Protein AF-A2FF49-F1 (afdb_monomer_lite)

Foldseek 3Di:
DPPPPVVVVVVDDPFPAADEFDDDPADDADPVFKDWDAAQDWDFLVRVCVVLLHDSVQQCRQRPPDDRIHDHRYTGTHHADPDPPLPLVLQLDDVQADAQLSNPCVQVLVQLLVLAPQSVVHSVSSVVLLDDPQCAHNSSDRNDPVSSCVSSQKDWDDDDPAADQFKKKWFWAAHPNDIGIWIDHNVGTGGSSVPSDDPPDDGSDITMIGHNDPPVVVVPPPPDD

Organism: Trichomonas vaginalis (strain ATCC PRA-98 / G3) (NCBI:txid412133)

Radius of gyration: 23.72 Å; chains: 1; bounding box: 51×51×83 Å

Secondary structure (DSSP, 8-state):
--SSHHHHHGGGPPPPPPEEPPP-S-----TTTPEEEE--S-EEHHHHHHHHT--HHHHHHHSTT--SEE-TTEEEEE---------TT-S---TT---TTHHHHHHHHHHHHHH-HHHHT-HHHHHHHTSTTSSB-TT--BS-HHHHHHHTTEEEE---SS--TTEEEEEEEEETTEEEEEEE-SS-EE-TTSSSS-TTSPPSEEEEEEE---GGGGGGSS---

Structure (mmCIF, N/CA/C/O backbone):
data_AF-A2FF49-F1
#
_entry.id   AF-A2FF49-F1
#
loop_
_atom_site.group_PDB
_atom_site.id
_atom_site.type_symbol
_atom_site.label_atom_id
_atom_site.label_alt_id
_atom_site.label_comp_id
_atom_site.label_asym_id
_atom_site.label_entity_id
_atom_site.label_seq_id
_atom_site.pdbx_PDB_ins_code
_atom_site.Cartn_x
_atom_site.Cartn_y
_atom_site.Cartn_z
_atom_site.occupancy
_atom_site.B_iso_or_equiv
_atom_site.auth_seq_id
_atom_site.auth_comp_id
_atom_site.auth_asym_id
_atom_site.auth_atom_id
_atom_site.pdbx_PDB_model_num
ATOM 1 N N . MET A 1 1 ? -13.179 -34.595 50.355 1.00 42.22 1 MET A N 1
ATOM 2 C CA . MET A 1 1 ? -14.060 -34.219 49.224 1.00 42.22 1 MET A CA 1
ATOM 3 C C . MET A 1 1 ? -14.684 -32.847 49.481 1.00 42.22 1 MET A C 1
ATOM 5 O O . MET A 1 1 ? -15.836 -32.771 49.873 1.00 42.22 1 MET A O 1
ATOM 9 N N . LEU A 1 2 ? -13.927 -31.756 49.325 1.00 38.59 2 LEU A N 1
ATOM 10 C CA . LEU A 1 2 ? -14.448 -30.403 49.595 1.00 38.59 2 LEU A CA 1
ATOM 11 C C . LEU A 1 2 ? -13.798 -29.329 48.703 1.00 38.59 2 LEU A C 1
ATOM 13 O O . LEU A 1 2 ? -13.563 -28.218 49.145 1.00 38.59 2 LEU A O 1
ATOM 17 N N . ASN A 1 3 ? -13.499 -29.665 47.440 1.00 41.41 3 ASN A N 1
ATOM 18 C CA . ASN A 1 3 ? -12.827 -28.747 46.502 1.00 41.41 3 ASN A CA 1
ATOM 19 C C . ASN A 1 3 ? -13.527 -28.558 45.142 1.00 41.41 3 ASN A C 1
ATOM 21 O O . ASN A 1 3 ? -12.950 -27.968 44.240 1.00 41.41 3 ASN A O 1
ATOM 25 N N . TRP A 1 4 ? -14.777 -29.009 44.974 1.00 34.31 4 TRP A N 1
ATOM 26 C CA . TRP A 1 4 ? -15.521 -28.824 43.709 1.00 34.31 4 TRP A CA 1
ATOM 27 C C . TRP A 1 4 ? -16.706 -27.850 43.802 1.00 34.31 4 TRP A C 1
ATOM 29 O O . TRP A 1 4 ? -17.177 -27.351 42.783 1.00 34.31 4 TRP A O 1
ATOM 39 N N . ILE A 1 5 ? -17.158 -27.501 45.012 1.00 42.94 5 ILE A N 1
ATOM 40 C CA . ILE A 1 5 ? -18.345 -26.647 45.204 1.00 42.94 5 ILE A CA 1
ATOM 41 C C . ILE A 1 5 ? -18.025 -25.154 44.997 1.00 42.94 5 ILE A C 1
ATOM 43 O O . ILE A 1 5 ? -18.901 -24.383 44.608 1.00 42.94 5 ILE A O 1
ATOM 47 N N . ILE A 1 6 ? -16.767 -24.737 45.169 1.00 45.62 6 ILE A N 1
ATOM 48 C CA . ILE A 1 6 ? -16.374 -23.329 44.997 1.00 45.62 6 ILE A CA 1
ATOM 49 C C . ILE A 1 6 ? -16.183 -22.986 43.508 1.00 45.62 6 ILE A C 1
ATOM 51 O O . ILE A 1 6 ? -16.659 -21.948 43.058 1.00 45.62 6 ILE A O 1
ATOM 55 N N . ALA A 1 7 ? -15.609 -23.882 42.697 1.00 44.09 7 ALA A N 1
ATOM 56 C CA . ALA A 1 7 ? -15.340 -23.614 41.278 1.00 44.09 7 ALA A CA 1
ATOM 57 C C . ALA A 1 7 ? -16.611 -23.516 40.403 1.00 44.09 7 ALA A C 1
ATOM 59 O O . ALA A 1 7 ? -16.633 -22.774 39.421 1.00 44.09 7 ALA A O 1
ATOM 60 N N . ALA A 1 8 ? -17.697 -24.210 40.763 1.00 41.09 8 ALA A N 1
ATOM 61 C CA . ALA A 1 8 ? -18.953 -24.162 40.007 1.00 41.09 8 ALA A CA 1
ATOM 62 C C . ALA A 1 8 ? -19.748 -22.854 40.213 1.00 41.09 8 ALA A C 1
ATOM 64 O O . ALA A 1 8 ? -20.503 -22.454 39.325 1.00 41.09 8 ALA A O 1
ATOM 65 N N . LYS A 1 9 ? -19.563 -22.155 41.345 1.00 41.59 9 LYS A N 1
ATOM 66 C CA . LYS A 1 9 ? -20.270 -20.894 41.642 1.00 41.59 9 LYS A CA 1
ATOM 67 C C . LYS A 1 9 ? -19.690 -19.670 40.923 1.00 41.59 9 LYS A C 1
ATOM 69 O O . LYS A 1 9 ? -20.434 -18.727 40.676 1.00 41.59 9 LYS A O 1
ATOM 74 N N . PHE A 1 10 ? -18.421 -19.694 40.511 1.00 48.16 10 PHE A N 1
ATOM 75 C CA . PHE A 1 10 ? -17.802 -18.568 39.795 1.00 48.16 10 PHE A CA 1
ATOM 76 C C . PHE A 1 10 ? -18.131 -18.509 38.294 1.00 48.16 10 PHE A C 1
ATOM 78 O O . PHE A 1 10 ? -17.917 -17.477 37.669 1.00 48.16 10 PHE A O 1
ATOM 85 N N . LYS A 1 11 ? -18.735 -19.554 37.705 1.00 47.12 11 LYS A N 1
ATOM 86 C CA . LYS A 1 11 ? -19.190 -19.528 36.298 1.00 47.12 11 LYS A CA 1
ATOM 87 C C . LYS A 1 11 ? -20.449 -18.679 36.048 1.00 47.12 11 LYS A C 1
ATOM 89 O O . LYS A 1 11 ? -20.880 -18.574 34.904 1.00 47.12 11 LYS A O 1
ATOM 94 N N . LYS A 1 12 ? -21.061 -18.105 37.091 1.00 48.00 12 LYS A N 1
ATOM 95 C CA . LYS A 1 12 ? -22.322 -17.342 37.009 1.00 48.00 12 LYS A CA 1
ATOM 96 C C . LYS A 1 12 ? -22.264 -15.984 37.713 1.00 48.00 12 LYS A C 1
ATOM 98 O O . LYS A 1 12 ? -23.297 -15.498 38.168 1.00 48.00 12 LYS A O 1
ATOM 103 N N . LEU A 1 13 ? -21.090 -15.360 37.828 1.00 49.97 13 LEU A N 1
ATOM 104 C CA . LEU A 1 13 ? -21.102 -13.935 38.153 1.00 49.97 13 LEU A CA 1
ATOM 105 C C . LEU A 1 13 ? -21.751 -13.191 36.971 1.00 49.97 13 LEU A C 1
ATOM 107 O O . LEU A 1 13 ? -21.374 -13.457 35.824 1.00 49.97 13 LEU A O 1
ATOM 111 N N . PRO A 1 14 ? -22.762 -12.334 37.212 1.00 56.22 14 PRO A N 1
ATOM 112 C CA . PRO A 1 14 ? -23.291 -11.476 36.163 1.00 56.22 14 PRO A CA 1
ATOM 113 C C . PRO A 1 14 ? -22.126 -10.668 35.596 1.00 56.22 14 PRO A C 1
ATOM 115 O O . PRO A 1 14 ? -21.272 -10.197 36.352 1.00 56.22 14 PRO A O 1
ATOM 118 N N . ARG A 1 15 ? -22.058 -10.563 34.264 1.00 52.84 15 ARG A N 1
ATOM 119 C CA . ARG A 1 15 ? -21.052 -9.710 33.627 1.00 52.84 15 ARG A CA 1
ATOM 120 C C . ARG A 1 15 ? -21.165 -8.309 34.242 1.00 52.84 15 ARG A C 1
ATOM 122 O O . ARG A 1 15 ? -22.297 -7.884 34.498 1.00 52.84 15 ARG A O 1
ATOM 129 N N . PRO A 1 16 ? -20.039 -7.621 34.501 1.00 56.84 16 PRO A N 1
ATOM 130 C CA . PRO A 1 16 ? -20.081 -6.236 34.939 1.00 56.84 16 PRO A CA 1
ATOM 131 C C . PRO A 1 16 ? -21.014 -5.433 34.023 1.00 56.84 16 PRO A C 1
ATOM 133 O O . PRO A 1 16 ? -21.053 -5.719 32.820 1.00 56.84 16 PRO A O 1
ATOM 136 N N . PRO A 1 17 ? -21.788 -4.479 34.565 1.00 57.94 17 PRO A N 1
ATOM 137 C CA . PRO A 1 17 ? -22.605 -3.603 33.739 1.00 57.94 17 PRO A CA 1
ATOM 138 C C . PRO A 1 17 ? -21.735 -2.962 32.653 1.00 57.94 17 PRO A C 1
ATOM 140 O O . PRO A 1 17 ? -20.614 -2.529 32.920 1.00 57.94 17 PRO A O 1
ATOM 143 N N . HIS A 1 18 ? -22.243 -2.971 31.422 1.00 61.59 18 HIS A N 1
ATOM 144 C CA . HIS A 1 18 ? -21.558 -2.365 30.291 1.00 61.59 18 HIS A CA 1
ATOM 145 C C . HIS A 1 18 ? -21.723 -0.849 30.349 1.00 61.59 18 HIS A C 1
ATOM 147 O O . HIS A 1 18 ? -22.838 -0.359 30.533 1.00 61.59 18 HIS A O 1
ATOM 153 N N . PHE A 1 19 ? -20.618 -0.127 30.182 1.00 68.12 19 PHE A N 1
ATOM 154 C CA . PHE A 1 19 ? -20.617 1.329 30.093 1.00 68.12 19 PHE A CA 1
ATOM 155 C C . PHE A 1 19 ? -20.095 1.742 28.723 1.00 68.12 19 PHE A C 1
ATOM 157 O O . PHE A 1 19 ? -19.030 1.290 28.297 1.00 68.12 19 PHE A O 1
ATOM 164 N N . ASP A 1 20 ? -20.845 2.596 28.036 1.00 69.94 20 ASP A N 1
ATOM 165 C CA . ASP A 1 20 ? -20.367 3.219 26.808 1.00 69.94 20 ASP A CA 1
ATOM 166 C C . ASP A 1 20 ? -19.275 4.246 27.131 1.00 69.94 20 ASP A C 1
ATOM 168 O O . ASP A 1 20 ? -19.290 4.891 28.187 1.00 69.94 20 ASP A O 1
ATOM 172 N N . ALA A 1 21 ? -18.309 4.392 26.223 1.00 63.53 21 ALA A N 1
ATOM 173 C CA . ALA A 1 21 ? -17.324 5.460 26.318 1.00 63.53 21 ALA A CA 1
ATOM 174 C C . ALA A 1 21 ? -18.012 6.845 26.255 1.00 63.53 21 ALA A C 1
ATOM 176 O O . ALA A 1 21 ? -19.018 6.989 25.551 1.00 63.53 21 ALA A O 1
ATOM 177 N N . PRO A 1 22 ? -17.487 7.868 26.959 1.00 62.50 22 PRO A N 1
ATOM 178 C CA . PRO A 1 22 ? -18.071 9.206 26.957 1.00 62.50 22 PRO A CA 1
ATOM 179 C C . PRO A 1 22 ? -18.180 9.777 25.538 1.00 62.50 22 PRO A C 1
ATOM 181 O O . PRO A 1 22 ? -17.215 9.766 24.776 1.00 62.50 22 PRO A O 1
ATOM 184 N N . GLU A 1 23 ? -19.344 10.322 25.185 1.00 51.41 23 GLU A N 1
ATOM 185 C CA . GLU A 1 23 ? -19.525 11.039 23.922 1.00 51.41 23 GLU A CA 1
ATOM 186 C C . GLU A 1 23 ? -19.174 12.520 24.104 1.00 51.41 23 GLU A C 1
ATOM 188 O O . GLU A 1 23 ? -19.820 13.233 24.871 1.00 51.41 23 GLU A O 1
ATOM 193 N N . GLN A 1 24 ? -18.155 13.007 23.393 1.00 48.94 24 GLN A N 1
ATOM 194 C CA . GLN A 1 24 ? -17.875 14.440 23.249 1.00 48.94 24 GLN A CA 1
ATOM 195 C C . GLN A 1 24 ? -17.398 14.736 21.825 1.00 48.94 24 GLN A C 1
ATOM 197 O O . GLN A 1 24 ? -16.429 14.125 21.396 1.00 48.94 24 GLN A O 1
ATOM 202 N N . ASN A 1 25 ? -18.071 15.648 21.109 1.00 45.62 25 ASN A N 1
ATOM 203 C CA . ASN A 1 25 ? -17.653 16.312 19.854 1.00 45.62 25 ASN A CA 1
ATOM 204 C C . ASN A 1 25 ? -16.606 15.570 18.994 1.00 45.62 25 ASN A C 1
ATOM 206 O O . ASN A 1 25 ? -15.573 16.135 18.636 1.00 45.62 25 ASN A O 1
ATOM 210 N N . SER A 1 26 ? -16.858 14.301 18.687 1.00 49.19 26 SER A N 1
ATOM 211 C CA . SER A 1 26 ? -15.932 13.418 17.976 1.00 49.19 26 SER A CA 1
ATOM 212 C C . SER A 1 26 ? -16.411 13.199 16.551 1.00 49.19 26 SER A C 1
ATOM 214 O O . SER A 1 26 ? -17.584 13.401 16.229 1.00 49.19 26 SER A O 1
ATOM 216 N N . ILE A 1 27 ? -15.469 12.813 15.693 1.00 51.88 27 ILE A N 1
ATOM 217 C CA . ILE A 1 27 ? -15.706 12.426 14.300 1.00 51.88 27 ILE A CA 1
ATOM 218 C C . ILE A 1 27 ? -16.899 11.450 14.260 1.00 51.88 27 ILE A C 1
ATOM 220 O O . ILE A 1 27 ? -16.929 10.528 15.081 1.00 51.88 27 ILE A O 1
ATOM 224 N N . PRO A 1 28 ? -17.887 11.633 13.358 1.00 55.16 28 PRO A N 1
ATOM 225 C CA . PRO A 1 28 ? -19.060 10.772 13.316 1.00 55.16 28 PRO A CA 1
ATOM 226 C C . PRO A 1 28 ? -18.644 9.302 13.187 1.00 55.16 28 PRO A C 1
ATOM 228 O O . PRO A 1 28 ? -18.016 8.902 12.208 1.00 55.16 28 PRO A O 1
ATOM 231 N N . PHE A 1 29 ? -18.980 8.505 14.200 1.00 57.91 29 PHE A N 1
ATOM 232 C CA . PHE A 1 29 ? -18.802 7.059 14.176 1.00 57.91 29 PHE A CA 1
ATOM 233 C C . PHE A 1 29 ? -19.862 6.463 13.251 1.00 57.91 29 PHE A C 1
ATOM 235 O O . PHE A 1 29 ? -21.052 6.507 13.564 1.00 57.91 29 PHE A O 1
ATOM 242 N N . ASP A 1 30 ? -19.440 5.921 12.112 1.00 65.38 30 ASP A N 1
ATOM 243 C CA . ASP A 1 30 ? -20.358 5.244 11.201 1.00 65.38 30 ASP A CA 1
ATOM 244 C C . ASP A 1 30 ? -20.685 3.848 11.746 1.00 65.38 30 ASP A C 1
ATOM 246 O O . ASP A 1 30 ? -19.848 2.945 11.730 1.00 65.38 30 ASP A O 1
ATOM 250 N N . GLU A 1 31 ? -21.911 3.661 12.238 1.00 65.31 31 GLU A N 1
ATOM 251 C CA . GLU A 1 31 ? -22.364 2.381 12.792 1.00 65.31 31 GLU A CA 1
ATOM 252 C C . GLU A 1 31 ? -22.408 1.240 11.760 1.00 65.31 31 GLU A C 1
ATOM 254 O O . GLU A 1 31 ? -22.506 0.079 12.159 1.00 65.31 31 GLU A O 1
ATOM 259 N N . LYS A 1 32 ? -22.320 1.521 10.450 1.00 62.62 32 LYS A N 1
ATOM 260 C CA . LYS A 1 32 ? -22.300 0.472 9.416 1.00 62.62 32 LYS A CA 1
ATOM 261 C C . LYS A 1 32 ? -20.991 -0.315 9.377 1.00 62.62 32 LYS A C 1
ATOM 263 O O . LYS A 1 32 ? -21.016 -1.497 9.046 1.00 62.62 32 LYS A O 1
ATOM 268 N N . CYS A 1 33 ? -19.863 0.319 9.685 1.00 61.84 33 CYS A N 1
ATOM 269 C CA . CYS A 1 33 ? -18.529 -0.300 9.634 1.00 61.84 33 CYS A CA 1
ATOM 270 C C . CYS A 1 33 ? -17.774 -0.191 10.957 1.00 61.84 33 CYS A C 1
ATOM 272 O O . CYS A 1 33 ? -16.904 -1.009 11.246 1.00 61.84 33 CYS A O 1
ATOM 274 N N . GLY A 1 34 ? -18.097 0.797 11.785 1.00 65.75 34 GLY A N 1
ATOM 275 C CA . GLY A 1 34 ? -17.545 0.927 13.116 1.00 65.75 34 GLY A CA 1
ATOM 276 C C . GLY A 1 34 ? -17.968 -0.251 13.989 1.00 65.75 34 GLY A C 1
ATOM 277 O O . GLY A 1 34 ? -19.138 -0.632 14.046 1.00 65.75 34 GLY A O 1
ATOM 278 N N . LYS A 1 35 ? -17.014 -0.829 14.719 1.00 75.12 35 LYS A N 1
ATOM 279 C CA . LYS A 1 35 ? -17.286 -1.963 15.607 1.00 75.12 35 LYS A CA 1
ATOM 280 C C . LYS A 1 35 ? -17.329 -1.501 17.056 1.00 75.12 35 LYS A C 1
ATOM 282 O O . LYS A 1 35 ? -16.379 -0.894 17.540 1.00 75.12 35 LYS A O 1
ATOM 287 N N . LYS A 1 36 ? -18.402 -1.837 17.771 1.00 81.00 36 LYS A N 1
ATOM 288 C CA . LYS A 1 36 ? -18.468 -1.701 19.232 1.00 81.00 36 LYS A CA 1
ATOM 289 C C . LYS A 1 36 ? -17.915 -2.974 19.866 1.00 81.00 36 LYS A C 1
ATOM 291 O O . LYS A 1 36 ? -18.430 -4.062 19.605 1.00 81.00 36 LYS A O 1
ATOM 296 N N . ILE A 1 37 ? -16.847 -2.859 20.651 1.00 79.62 37 ILE A N 1
ATOM 297 C CA . ILE A 1 37 ? -16.194 -4.015 21.276 1.00 79.62 37 ILE A CA 1
ATOM 298 C C . ILE A 1 37 ? -16.316 -3.933 22.800 1.00 79.62 37 ILE A C 1
ATOM 300 O O . ILE A 1 37 ? -15.904 -2.933 23.387 1.00 79.62 37 ILE A O 1
ATOM 304 N N . PRO A 1 38 ? -16.881 -4.955 23.464 1.00 79.44 38 PRO A N 1
ATOM 305 C CA . PRO A 1 38 ? -16.839 -5.027 24.913 1.00 79.44 38 PRO A CA 1
ATOM 306 C C . PRO A 1 38 ? -15.437 -5.452 25.354 1.00 79.44 38 PRO A C 1
ATOM 308 O O . PRO A 1 38 ? -14.903 -6.454 24.877 1.00 79.44 38 PRO A O 1
ATOM 311 N N . ILE A 1 39 ? -14.853 -4.701 26.281 1.00 78.88 39 ILE A N 1
ATOM 312 C CA . ILE A 1 39 ? -13.563 -5.019 26.884 1.00 78.88 39 ILE A CA 1
ATOM 313 C C . ILE A 1 39 ? -13.800 -5.939 28.083 1.00 78.88 39 ILE A C 1
ATOM 315 O O . ILE A 1 39 ? -14.301 -5.524 29.125 1.00 78.88 39 ILE A O 1
ATOM 319 N N . ASP A 1 40 ? -13.490 -7.221 27.910 1.00 74.12 40 ASP A N 1
ATOM 320 C CA . ASP A 1 40 ? -13.721 -8.288 28.891 1.00 74.12 40 ASP A CA 1
ATOM 321 C C . ASP A 1 40 ? -12.551 -8.489 29.867 1.00 74.12 40 ASP A C 1
ATOM 323 O O . ASP A 1 40 ? -12.689 -9.215 30.849 1.00 74.12 40 ASP A O 1
ATOM 327 N N . LYS A 1 41 ? -11.403 -7.863 29.586 1.00 68.50 41 LYS A N 1
ATOM 328 C CA . LYS A 1 41 ? -10.162 -7.875 30.384 1.00 68.50 41 LYS A CA 1
ATOM 329 C C . LYS A 1 41 ? -9.451 -6.537 30.182 1.00 68.50 41 LYS A C 1
ATOM 331 O O . LYS A 1 41 ? -9.656 -5.922 29.138 1.00 68.50 41 LYS A O 1
ATOM 336 N N . PRO A 1 42 ? -8.570 -6.087 31.087 1.00 62.91 42 PRO A N 1
ATOM 337 C CA . PRO A 1 42 ? -7.895 -4.813 30.933 1.00 62.91 42 PRO A CA 1
ATOM 338 C C . PRO A 1 42 ? -6.931 -4.941 29.756 1.00 62.91 42 PRO A C 1
ATOM 340 O O . PRO A 1 42 ? -5.967 -5.707 29.807 1.00 62.91 42 PRO A O 1
ATOM 343 N N . PHE A 1 43 ? -7.196 -4.198 28.690 1.00 70.12 43 PHE A N 1
ATOM 344 C CA . PHE A 1 43 ? -6.294 -4.098 27.554 1.00 70.12 43 PHE A CA 1
ATOM 345 C C . PHE A 1 43 ? -5.584 -2.746 27.583 1.00 70.12 43 PHE A C 1
ATOM 347 O O . PHE A 1 43 ? -6.159 -1.714 27.940 1.00 70.12 43 PHE A O 1
ATOM 354 N N . GLY A 1 44 ? -4.311 -2.757 27.192 1.00 82.75 44 GLY A N 1
ATOM 355 C CA . GLY A 1 44 ? -3.645 -1.527 26.783 1.00 82.75 44 GLY A CA 1
ATOM 356 C C . GLY A 1 44 ? -4.249 -1.051 25.466 1.00 82.75 44 GLY A C 1
ATOM 357 O O . GLY A 1 44 ? -4.513 -1.873 24.582 1.00 82.75 44 GLY A O 1
ATOM 358 N N . ILE A 1 45 ? -4.443 0.260 25.328 1.00 84.50 45 ILE A N 1
ATOM 359 C CA . ILE A 1 45 ? -4.963 0.858 24.093 1.00 84.50 45 ILE A CA 1
ATOM 360 C C . ILE A 1 45 ? -4.110 0.479 22.870 1.00 84.50 45 ILE A C 1
ATOM 362 O O . ILE A 1 45 ? -4.660 0.191 21.812 1.00 84.50 45 ILE A O 1
ATOM 366 N N . ASP A 1 46 ? -2.792 0.328 23.047 1.00 81.06 46 ASP A N 1
ATOM 367 C CA . ASP A 1 46 ? -1.862 -0.158 22.017 1.00 81.06 46 ASP A CA 1
ATOM 368 C C . ASP A 1 46 ? -2.180 -1.592 21.564 1.00 81.06 46 ASP A C 1
ATOM 370 O O . ASP A 1 46 ? -2.056 -1.939 20.391 1.00 81.06 46 ASP A O 1
ATOM 374 N N . GLY A 1 47 ? -2.601 -2.452 22.496 1.00 79.12 47 GLY A N 1
ATOM 375 C CA . GLY A 1 47 ? -2.977 -3.834 22.202 1.00 79.12 47 GLY A CA 1
ATOM 376 C C . GLY A 1 47 ? -4.250 -3.908 21.363 1.00 79.12 47 GLY A C 1
ATOM 377 O O . GLY A 1 47 ? -4.325 -4.704 20.429 1.00 79.12 47 GLY A O 1
ATOM 378 N N . ILE A 1 48 ? -5.223 -3.043 21.655 1.00 81.00 48 ILE A N 1
ATOM 379 C CA . ILE A 1 48 ? -6.467 -2.926 20.883 1.00 81.00 48 ILE A CA 1
ATOM 380 C C . ILE A 1 48 ? -6.184 -2.308 19.513 1.00 81.00 48 ILE A C 1
ATOM 382 O O . ILE A 1 48 ? -6.620 -2.859 18.506 1.00 81.00 48 ILE A O 1
ATOM 386 N N . ALA A 1 49 ? -5.395 -1.234 19.457 1.00 79.62 49 ALA A N 1
ATOM 387 C CA . ALA A 1 49 ? -4.927 -0.624 18.214 1.00 79.62 49 ALA A CA 1
ATOM 388 C C . ALA A 1 49 ? -4.276 -1.667 17.292 1.00 79.62 49 ALA A C 1
ATOM 390 O O . ALA A 1 49 ? -4.643 -1.791 16.125 1.00 79.62 49 ALA A O 1
ATOM 391 N N . ASN A 1 50 ? -3.395 -2.507 17.840 1.00 69.94 50 ASN A N 1
ATOM 392 C CA . ASN A 1 50 ? -2.769 -3.596 17.094 1.00 69.94 50 ASN A CA 1
ATOM 393 C C . ASN A 1 50 ? -3.759 -4.688 16.669 1.00 69.94 50 ASN A C 1
ATOM 395 O O . ASN A 1 50 ? -3.691 -5.144 15.529 1.00 69.94 50 ASN A O 1
ATOM 399 N N . MET A 1 51 ? -4.672 -5.098 17.556 1.00 71.94 51 MET A N 1
ATOM 400 C CA . MET A 1 51 ? -5.670 -6.141 17.283 1.00 71.94 51 MET A CA 1
ATOM 401 C C . MET A 1 51 ? -6.645 -5.739 16.173 1.00 71.94 51 MET A C 1
ATOM 403 O O . MET A 1 51 ? -7.030 -6.578 15.363 1.00 71.94 51 MET A O 1
ATOM 407 N N . TYR A 1 52 ? -7.041 -4.468 16.143 1.00 71.56 52 TYR A N 1
ATOM 408 C CA . TYR A 1 52 ? -7.988 -3.928 15.166 1.00 71.56 52 TYR A CA 1
ATOM 409 C C . TYR A 1 52 ? -7.311 -3.184 14.015 1.00 71.56 52 TYR A C 1
ATOM 411 O O . TYR A 1 52 ? -7.998 -2.691 13.126 1.00 71.56 52 TYR A O 1
ATOM 419 N N . HIS A 1 53 ? -5.977 -3.160 14.001 1.00 65.38 53 HIS A N 1
ATOM 420 C CA . HIS A 1 53 ? -5.150 -2.549 12.963 1.00 65.38 53 HIS A CA 1
ATOM 421 C C . HIS A 1 53 ? -5.473 -1.070 12.687 1.00 65.38 53 HIS A C 1
ATOM 423 O O . HIS A 1 53 ? -5.484 -0.638 11.536 1.00 65.38 53 HIS A O 1
ATOM 429 N N . ILE A 1 54 ? -5.701 -0.301 13.747 1.00 70.31 54 ILE A N 1
ATOM 430 C CA . ILE A 1 54 ? -5.944 1.149 13.715 1.00 70.31 54 ILE A CA 1
ATOM 431 C C . ILE A 1 54 ? -4.939 1.863 14.616 1.00 70.31 54 ILE A C 1
ATOM 433 O O . ILE A 1 54 ? -4.225 1.208 15.378 1.00 70.31 54 ILE A O 1
ATOM 437 N N . THR A 1 55 ? -4.832 3.189 14.536 1.00 77.56 55 THR A N 1
ATOM 438 C CA . THR A 1 55 ? -3.925 3.917 15.430 1.00 77.56 55 THR A CA 1
ATOM 439 C C . THR A 1 55 ? -4.562 4.146 16.800 1.00 77.56 55 THR A C 1
ATOM 441 O O . THR A 1 55 ? -5.783 4.162 16.954 1.00 77.56 55 THR A O 1
ATOM 444 N N . VAL A 1 56 ? -3.723 4.345 17.820 1.00 82.25 56 VAL A N 1
ATOM 445 C CA . VAL A 1 56 ? -4.185 4.758 19.156 1.00 82.25 56 VAL A CA 1
ATOM 446 C C . VAL A 1 56 ? -4.954 6.074 19.078 1.00 82.25 56 VAL A C 1
ATOM 448 O O . VAL A 1 56 ? -5.979 6.211 19.739 1.00 82.25 56 VAL A O 1
ATOM 451 N N . GLN A 1 57 ? -4.492 7.000 18.233 1.00 79.44 57 GLN A N 1
ATOM 452 C CA . GLN A 1 57 ? -5.160 8.277 18.019 1.00 79.44 57 GLN A CA 1
ATOM 453 C C . GLN A 1 57 ? -6.568 8.075 17.454 1.00 79.44 57 GLN A C 1
ATOM 455 O O . GLN A 1 57 ? -7.498 8.665 17.979 1.00 79.44 57 GLN A O 1
ATOM 460 N N . ASP A 1 58 ? -6.757 7.176 16.482 1.00 75.00 58 ASP A N 1
ATOM 461 C CA . ASP A 1 58 ? -8.093 6.893 15.936 1.00 75.00 58 ASP A CA 1
ATOM 462 C C . ASP A 1 58 ? -9.040 6.356 17.024 1.00 75.00 58 ASP A C 1
ATOM 464 O O . ASP A 1 58 ? -10.202 6.751 17.103 1.00 75.00 58 ASP A O 1
ATOM 468 N N . ILE A 1 59 ? -8.543 5.484 17.913 1.00 82.69 59 ILE A N 1
ATOM 469 C CA . ILE A 1 59 ? -9.328 4.991 19.057 1.00 82.69 59 ILE A CA 1
ATOM 470 C C . ILE A 1 59 ? -9.690 6.140 19.998 1.00 82.69 59 ILE A C 1
ATOM 472 O O . ILE A 1 59 ? -10.824 6.197 20.467 1.00 82.69 59 ILE A O 1
ATOM 476 N N . GLN A 1 60 ? -8.754 7.039 20.294 1.00 86.06 60 GLN A N 1
ATOM 477 C CA . GLN A 1 60 ? -8.990 8.179 21.182 1.00 86.06 60 GLN A CA 1
ATOM 478 C C . GLN A 1 60 ? -9.954 9.197 20.570 1.00 86.06 60 GLN A C 1
ATOM 480 O O . GLN A 1 60 ? -10.839 9.687 21.267 1.00 86.06 60 GLN A O 1
ATOM 485 N N . ASP A 1 61 ? -9.836 9.452 19.269 1.00 80.00 61 ASP A N 1
ATOM 486 C CA . ASP A 1 61 ? -10.722 10.340 18.521 1.00 80.00 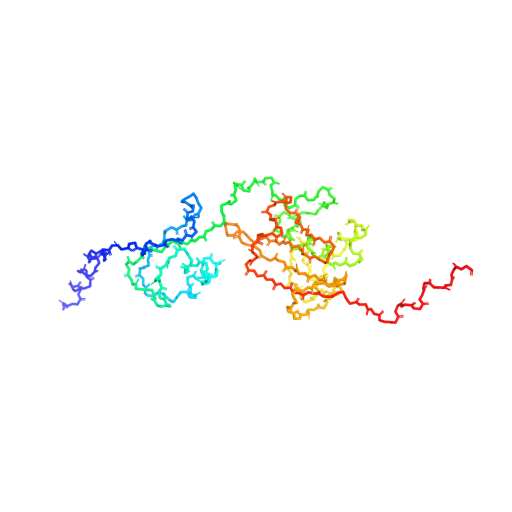61 ASP A CA 1
ATOM 487 C C . ASP A 1 61 ? -12.152 9.781 18.485 1.00 80.00 61 ASP A C 1
ATOM 489 O O . ASP A 1 61 ? -13.113 10.537 18.598 1.00 80.00 61 ASP A O 1
ATOM 493 N N . ALA A 1 62 ? -12.308 8.456 18.381 1.00 78.69 62 ALA A N 1
ATOM 494 C CA . ALA A 1 62 ? -13.609 7.785 18.418 1.00 78.69 62 ALA A CA 1
ATOM 495 C C . ALA A 1 62 ? -14.162 7.565 19.840 1.00 78.69 62 ALA A C 1
ATOM 497 O O . ALA A 1 62 ? -15.362 7.338 20.002 1.00 78.69 62 ALA A O 1
ATOM 498 N N . ASN A 1 63 ? -13.307 7.613 20.867 1.00 85.38 63 ASN A N 1
ATOM 499 C CA . ASN A 1 63 ? -13.669 7.439 22.278 1.00 85.38 63 ASN A CA 1
ATOM 500 C C . ASN A 1 63 ? -13.048 8.555 23.135 1.00 85.38 63 ASN A C 1
ATOM 502 O O . ASN A 1 63 ? -12.109 8.303 23.900 1.00 85.38 63 ASN A O 1
ATOM 506 N N . PRO A 1 64 ? -13.557 9.790 23.030 1.00 82.94 64 PRO A N 1
ATOM 507 C CA . PRO A 1 64 ? -13.072 10.911 23.822 1.00 82.94 64 PRO A CA 1
ATOM 508 C C . PRO A 1 64 ? -13.025 10.588 25.319 1.00 82.94 64 PRO A C 1
ATOM 510 O O . PRO A 1 64 ? -13.962 10.037 25.895 1.00 82.94 64 PRO A O 1
ATOM 513 N N . GLY A 1 65 ? -11.916 10.941 25.970 1.00 82.06 65 GLY A N 1
ATOM 514 C CA . GLY A 1 65 ? -11.719 10.692 27.401 1.00 82.06 65 GLY A CA 1
ATOM 515 C C . GLY A 1 65 ? -11.255 9.275 27.754 1.00 82.06 65 GLY A C 1
ATOM 516 O O . GLY A 1 65 ? -11.051 8.992 28.936 1.00 82.06 65 GLY A O 1
ATOM 517 N N . ILE A 1 66 ? -11.034 8.392 26.770 1.00 83.00 66 ILE A N 1
ATOM 518 C CA . ILE A 1 66 ? -10.409 7.090 27.017 1.00 83.00 66 ILE A CA 1
ATOM 519 C C . ILE A 1 66 ? -8.916 7.266 27.358 1.00 83.00 66 ILE A C 1
ATOM 521 O O . ILE A 1 66 ? -8.152 7.922 26.647 1.00 83.00 66 ILE A O 1
ATOM 525 N N . GLY A 1 67 ? -8.491 6.684 28.480 1.00 79.88 67 GLY A N 1
ATOM 526 C CA . GLY A 1 67 ? -7.088 6.668 28.896 1.00 79.88 67 GLY A CA 1
ATOM 527 C C . GLY A 1 67 ? -6.272 5.551 28.232 1.00 79.88 67 GLY A C 1
ATOM 528 O O . GLY A 1 67 ? -6.798 4.699 27.523 1.00 79.88 67 GLY A O 1
ATOM 529 N N . ILE A 1 68 ? -4.967 5.510 28.525 1.00 77.44 68 ILE A N 1
ATOM 530 C CA . ILE A 1 68 ? -4.036 4.478 28.014 1.00 77.44 68 ILE A CA 1
ATOM 531 C C . ILE A 1 68 ? -4.411 3.069 28.516 1.00 77.44 68 ILE A C 1
ATOM 533 O O . ILE A 1 68 ? -4.221 2.069 27.819 1.00 77.44 68 ILE A O 1
ATOM 537 N N . ARG A 1 69 ? -4.944 2.983 29.741 1.00 79.19 69 ARG A N 1
ATOM 538 C CA . ARG A 1 69 ? -5.483 1.751 30.324 1.00 79.19 69 ARG A CA 1
ATOM 539 C C . ARG A 1 69 ? -6.994 1.778 30.229 1.00 79.19 69 ARG A C 1
ATOM 541 O O . ARG A 1 69 ? -7.611 2.707 30.746 1.00 79.19 69 ARG A O 1
ATOM 548 N N . ILE A 1 70 ? -7.560 0.742 29.624 1.00 81.12 70 ILE A N 1
ATOM 549 C CA . ILE A 1 70 ? -8.997 0.646 29.403 1.00 81.12 70 ILE A CA 1
ATOM 550 C C . ILE A 1 70 ? -9.582 -0.344 30.418 1.00 81.12 70 ILE A C 1
ATOM 552 O O . ILE A 1 70 ? -9.210 -1.521 30.390 1.00 81.12 70 ILE A O 1
ATOM 556 N N . PRO A 1 71 ? -10.432 0.126 31.352 1.00 77.06 71 PRO A N 1
ATOM 557 C CA . PRO A 1 71 ? -11.104 -0.729 32.321 1.00 77.06 71 PRO A CA 1
ATOM 558 C C . PRO A 1 71 ? -11.950 -1.823 31.670 1.00 77.06 71 PRO A C 1
ATOM 560 O O . PRO A 1 71 ? -12.497 -1.654 30.579 1.00 77.06 71 PRO A O 1
ATOM 563 N N . GLU A 1 72 ? -12.108 -2.926 32.395 1.00 79.62 72 GLU A N 1
ATOM 564 C CA . GLU A 1 72 ? -13.083 -3.959 32.055 1.00 79.62 72 GLU A CA 1
ATOM 565 C C . GLU A 1 72 ? -14.511 -3.395 32.068 1.00 79.62 72 GLU A C 1
ATOM 567 O O . GLU A 1 72 ? -14.848 -2.524 32.870 1.00 79.62 72 GLU A O 1
ATOM 572 N N . GLY A 1 73 ? -15.363 -3.919 31.189 1.00 76.56 73 GLY A N 1
ATOM 573 C CA . GLY A 1 73 ? -16.777 -3.553 31.095 1.00 76.56 73 GLY A CA 1
ATOM 574 C C . GLY A 1 73 ? -17.071 -2.370 30.172 1.00 76.56 73 GLY A C 1
ATOM 575 O O . GLY A 1 73 ? -18.237 -2.165 29.831 1.00 76.56 73 GLY A O 1
ATOM 576 N N . ILE A 1 74 ? -16.053 -1.639 29.706 1.00 80.75 74 ILE A N 1
ATOM 577 C CA . ILE A 1 74 ? -16.242 -0.545 28.745 1.00 80.75 74 ILE A CA 1
ATOM 578 C C . ILE A 1 74 ? -16.497 -1.098 27.341 1.00 80.75 74 ILE A C 1
ATOM 580 O O . ILE A 1 74 ? -15.860 -2.063 26.908 1.00 80.75 74 ILE A O 1
ATOM 584 N N . VAL A 1 75 ? -17.420 -0.464 26.621 1.00 83.19 75 VAL A N 1
ATOM 585 C CA . VAL A 1 75 ? -17.624 -0.674 25.188 1.00 83.19 75 VAL A CA 1
ATOM 586 C C . VAL A 1 75 ? -16.870 0.405 24.416 1.00 83.19 75 VAL A C 1
ATOM 588 O O . VAL A 1 75 ? -17.180 1.589 24.524 1.00 83.19 75 VAL A O 1
ATOM 591 N N . LEU A 1 76 ? -15.874 -0.007 23.630 1.00 84.94 76 LEU A N 1
ATOM 592 C CA . LEU A 1 76 ? -15.114 0.894 22.763 1.00 84.94 76 LEU A CA 1
ATOM 593 C C . LEU A 1 76 ? -15.700 0.950 21.360 1.00 84.94 76 LEU A C 1
ATOM 595 O O . LEU A 1 76 ? -15.988 -0.085 20.756 1.00 84.94 76 LEU A O 1
ATOM 599 N N . LYS A 1 77 ? -15.768 2.161 20.816 1.00 84.50 77 LYS A N 1
ATOM 600 C CA . LYS A 1 77 ? -15.988 2.454 19.403 1.00 84.50 77 LYS A CA 1
ATOM 601 C C . LYS A 1 77 ? -14.674 2.279 18.645 1.00 84.50 77 LYS A C 1
ATOM 603 O O . LYS A 1 77 ? -13.742 3.054 18.813 1.00 84.50 77 LYS A O 1
ATOM 608 N N . ILE A 1 78 ? -14.575 1.259 17.810 1.00 81.50 78 ILE A N 1
ATOM 609 C CA . ILE A 1 78 ? -13.421 1.051 16.934 1.00 81.50 78 ILE A CA 1
ATOM 610 C C . ILE A 1 78 ? -13.774 1.644 15.572 1.00 81.50 78 ILE A C 1
ATOM 612 O O . ILE A 1 78 ? -14.615 1.059 14.879 1.00 81.50 78 ILE A O 1
ATOM 616 N N . PRO A 1 79 ? -13.197 2.800 15.193 1.00 69.38 79 PRO A N 1
ATOM 617 C CA . PRO A 1 79 ? -13.452 3.381 13.887 1.00 69.38 79 PRO A CA 1
ATOM 618 C C . PRO A 1 79 ? -12.885 2.450 12.817 1.00 69.38 79 PRO A C 1
ATOM 620 O O . PRO A 1 79 ? -11.755 1.976 12.915 1.00 69.38 79 PRO A O 1
ATOM 623 N N . GLN A 1 80 ? -13.685 2.178 11.796 1.00 67.12 80 GLN A N 1
ATOM 624 C CA . GLN A 1 80 ? -13.236 1.524 10.574 1.00 67.12 80 GLN A CA 1
ATOM 625 C C . GLN A 1 80 ? -13.668 2.407 9.408 1.00 67.12 80 GLN A C 1
ATOM 627 O O . GLN A 1 80 ? -14.705 3.063 9.480 1.00 67.12 80 GLN A O 1
ATOM 632 N N . LEU A 1 81 ? -12.866 2.459 8.346 1.00 56.81 81 LEU A N 1
ATOM 633 C CA . LEU A 1 81 ? -13.279 3.140 7.124 1.00 56.81 81 LEU A CA 1
ATOM 634 C C . LEU A 1 81 ? -14.439 2.363 6.492 1.00 56.81 81 LEU A C 1
ATOM 636 O O . LEU A 1 81 ? -14.273 1.211 6.090 1.00 56.81 81 LEU A O 1
ATOM 640 N N . CYS A 1 82 ? -15.599 3.012 6.390 1.00 50.25 82 CYS A N 1
ATOM 641 C CA . CYS A 1 82 ? -16.722 2.545 5.587 1.00 50.25 82 CYS A CA 1
ATOM 642 C C . CYS A 1 82 ? -16.377 2.760 4.120 1.00 50.25 82 CYS A C 1
ATOM 644 O O . CYS A 1 82 ? -16.729 3.780 3.531 1.00 50.25 82 CYS A O 1
ATOM 646 N N . ILE A 1 83 ? -15.685 1.801 3.519 1.00 53.03 83 ILE A N 1
ATOM 647 C CA . ILE A 1 83 ? -15.748 1.682 2.068 1.00 53.03 83 ILE A CA 1
ATOM 648 C C . ILE A 1 83 ? -17.033 0.913 1.772 1.00 53.03 83 ILE A C 1
ATOM 650 O O . ILE A 1 83 ? -17.303 -0.101 2.425 1.00 53.03 83 ILE A O 1
ATOM 654 N N . GLY A 1 84 ? -17.843 1.405 0.827 1.00 48.69 84 GLY A N 1
ATOM 655 C CA . GLY A 1 84 ? -18.907 0.588 0.236 1.00 48.69 84 GLY A CA 1
ATOM 656 C C . GLY A 1 84 ? -18.326 -0.772 -0.142 1.00 48.69 84 GLY A C 1
ATOM 657 O O . GLY A 1 84 ? -17.139 -0.826 -0.459 1.00 48.69 84 GLY A O 1
ATOM 658 N N . GLU A 1 85 ? -19.108 -1.853 0.002 1.00 43.09 85 GLU A N 1
ATOM 659 C CA . GLU A 1 85 ? -18.647 -3.228 -0.237 1.00 43.09 85 GLU A CA 1
ATOM 660 C C . GLU A 1 85 ? -17.621 -3.242 -1.369 1.00 43.09 85 GLU A C 1
ATOM 662 O O . GLU A 1 85 ? -17.964 -2.915 -2.505 1.00 43.09 85 GLU A O 1
ATOM 667 N N . MET A 1 86 ? -16.349 -3.533 -1.051 1.00 42.16 86 MET A N 1
ATOM 668 C CA . MET A 1 86 ? -15.377 -3.780 -2.108 1.00 42.16 86 MET A CA 1
ATOM 669 C C . MET A 1 86 ? -15.979 -4.915 -2.910 1.00 42.16 86 MET A C 1
ATOM 671 O O . MET A 1 86 ? -16.094 -6.033 -2.392 1.00 42.16 86 MET A O 1
ATOM 675 N N . ASP A 1 87 ? -16.417 -4.599 -4.125 1.00 39.50 87 ASP A N 1
ATOM 676 C CA . ASP A 1 87 ? -16.991 -5.592 -5.009 1.00 39.50 87 ASP A CA 1
ATOM 677 C C . ASP A 1 87 ? -16.039 -6.794 -5.029 1.00 39.50 87 ASP A C 1
ATOM 679 O O . ASP A 1 87 ? -14.813 -6.640 -5.008 1.00 39.50 87 ASP A O 1
ATOM 683 N N . LYS A 1 88 ? -16.572 -8.012 -5.069 1.00 41.25 88 LYS A N 1
ATOM 684 C CA . LYS A 1 88 ? -15.736 -9.194 -5.313 1.00 41.25 88 LYS A CA 1
ATOM 685 C C . LYS A 1 88 ? -15.002 -9.069 -6.659 1.00 41.25 88 LYS A C 1
ATOM 687 O O . LYS A 1 88 ? -13.997 -9.754 -6.861 1.00 41.25 88 LYS A O 1
ATOM 692 N N . GLU A 1 89 ? -15.467 -8.167 -7.526 1.00 41.84 89 GLU A N 1
ATOM 693 C CA . GLU A 1 89 ? -14.806 -7.708 -8.747 1.00 41.84 89 GLU A CA 1
ATOM 694 C C . GLU A 1 89 ? -13.658 -6.698 -8.529 1.00 41.84 89 GLU A C 1
ATOM 696 O O . GLU A 1 89 ? -12.757 -6.662 -9.364 1.00 41.84 89 GLU A O 1
ATOM 701 N N . HIS A 1 90 ? -13.557 -6.011 -7.377 1.00 41.03 90 HIS A N 1
ATOM 702 C CA . HIS A 1 90 ? -12.362 -5.258 -6.931 1.00 41.03 90 HIS A CA 1
ATOM 703 C C . HIS A 1 90 ? -11.235 -6.209 -6.473 1.00 41.03 90 HIS A C 1
ATOM 705 O O . HIS A 1 90 ? -10.524 -6.007 -5.477 1.00 41.03 90 HIS A O 1
ATOM 711 N N . ARG A 1 91 ? -10.997 -7.265 -7.261 1.00 46.28 91 ARG A N 1
ATOM 712 C CA . ARG A 1 91 ? -9.616 -7.663 -7.526 1.00 46.28 91 ARG A CA 1
ATOM 713 C C . ARG A 1 91 ? -8.885 -6.401 -7.964 1.00 46.28 91 ARG A C 1
ATOM 715 O O . ARG A 1 91 ? -9.476 -5.514 -8.570 1.00 46.28 91 ARG A O 1
ATOM 722 N N . THR A 1 92 ? -7.598 -6.322 -7.680 1.00 50.06 92 THR A N 1
ATOM 723 C CA . THR A 1 92 ? -6.738 -5.273 -8.219 1.00 50.06 92 THR A CA 1
ATOM 724 C C . THR A 1 92 ? -6.569 -5.508 -9.727 1.00 50.06 92 THR A C 1
ATOM 726 O O . THR A 1 92 ? -5.498 -5.852 -10.198 1.00 50.06 92 THR A O 1
ATOM 729 N N . TYR A 1 93 ? -7.665 -5.495 -10.483 1.00 46.88 93 TYR A N 1
ATOM 730 C CA . TYR A 1 93 ? -7.749 -5.990 -11.843 1.00 46.88 93 TYR A CA 1
ATOM 731 C C . TYR A 1 93 ? -7.253 -4.894 -12.761 1.00 46.88 93 TYR A C 1
ATOM 733 O O . TYR A 1 93 ? -8.021 -4.209 -13.422 1.00 46.88 93 TYR A O 1
ATOM 741 N N . SER A 1 94 ? -5.945 -4.698 -12.799 1.00 52.84 94 SER A N 1
ATOM 742 C CA . SER A 1 94 ? -5.397 -3.923 -13.892 1.00 52.84 94 SER A CA 1
ATOM 743 C C . SER A 1 94 ? -5.672 -4.684 -15.184 1.00 52.84 94 SER A C 1
ATOM 745 O O . SER A 1 94 ? -5.149 -5.779 -15.384 1.00 52.84 94 SER A O 1
ATOM 747 N N . GLY A 1 95 ? -6.453 -4.094 -16.092 1.00 56.16 95 GLY A N 1
ATOM 748 C CA . GLY A 1 95 ? -6.635 -4.641 -17.443 1.00 56.16 95 GLY A CA 1
ATOM 749 C C . GLY A 1 95 ? -5.315 -4.809 -18.215 1.00 56.16 95 GLY A C 1
ATOM 750 O O . GL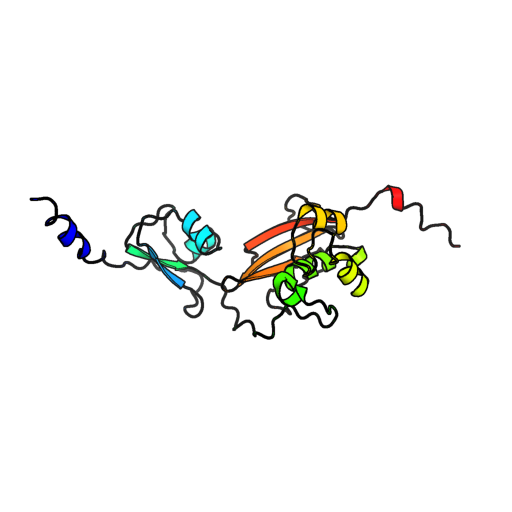Y A 1 95 ? -5.277 -5.516 -19.223 1.00 56.16 95 GLY A O 1
ATOM 751 N N . TYR A 1 96 ? -4.233 -4.194 -17.727 1.00 56.88 96 TYR A N 1
ATOM 752 C CA . TYR A 1 96 ? -2.888 -4.283 -18.285 1.00 56.88 96 TYR A CA 1
ATOM 753 C C . TYR A 1 96 ? -2.084 -5.478 -17.770 1.00 56.88 96 TYR A C 1
ATOM 755 O O . TYR A 1 96 ? -1.190 -5.930 -18.480 1.00 56.88 96 TYR A O 1
ATOM 763 N N . PHE A 1 97 ? -2.392 -5.993 -16.577 1.00 62.25 97 PHE A N 1
ATOM 764 C CA . PHE A 1 97 ? -1.605 -7.042 -15.934 1.00 62.25 97 PHE A CA 1
ATOM 765 C C . PHE A 1 97 ? -2.421 -8.332 -15.812 1.00 62.25 97 PHE A C 1
ATOM 767 O O . PHE A 1 97 ? -3.416 -8.398 -15.092 1.00 62.25 97 PHE A O 1
ATOM 774 N N . LYS A 1 98 ? -1.997 -9.378 -16.521 1.00 64.88 98 LYS A N 1
ATOM 775 C CA . LYS A 1 98 ? -2.691 -10.666 -16.654 1.00 64.88 98 LYS A CA 1
ATOM 776 C C . LYS A 1 98 ? -2.002 -11.752 -15.825 1.00 64.88 98 LYS A C 1
ATOM 778 O O . LYS A 1 98 ? -1.681 -12.820 -16.340 1.00 64.88 98 LYS A O 1
ATOM 783 N N . SER A 1 99 ? -1.766 -11.474 -14.544 1.00 63.97 99 SER A N 1
ATOM 784 C CA . SER A 1 99 ? -1.141 -12.420 -13.612 1.00 63.97 99 SER A CA 1
ATOM 785 C C . SER A 1 99 ? -2.138 -12.923 -12.564 1.00 63.97 99 SER A C 1
ATOM 787 O O . SER A 1 99 ? -2.806 -12.129 -11.900 1.00 63.97 99 SER A O 1
ATOM 789 N N . ASP A 1 100 ? -2.204 -14.243 -12.365 1.00 64.44 100 ASP A N 1
ATOM 790 C CA . ASP A 1 100 ? -3.066 -14.883 -11.355 1.00 64.44 100 ASP A CA 1
ATOM 791 C C . ASP A 1 100 ? -2.724 -14.437 -9.921 1.00 64.44 100 ASP A C 1
ATOM 793 O O . ASP A 1 100 ? -3.577 -14.413 -9.028 1.00 64.44 100 ASP A O 1
ATOM 797 N N . SER A 1 101 ? -1.485 -14.003 -9.711 1.00 62.94 101 SER A N 1
ATOM 798 C CA . SER A 1 101 ? -0.941 -13.483 -8.455 1.00 62.94 101 SER A CA 1
ATOM 799 C C . SER A 1 101 ? -1.599 -12.189 -7.995 1.00 62.94 101 SER A C 1
ATOM 801 O O . SER A 1 101 ? -1.693 -11.902 -6.796 1.00 62.94 101 SER A O 1
ATOM 803 N N . ILE A 1 102 ? -2.107 -11.412 -8.952 1.00 66.00 102 ILE A N 1
ATOM 804 C CA . ILE A 1 102 ? -2.749 -10.124 -8.704 1.00 66.00 102 ILE A CA 1
ATOM 805 C C . ILE A 1 102 ? -4.030 -10.299 -7.892 1.00 66.00 102 ILE A C 1
ATOM 807 O O . ILE A 1 102 ? -4.364 -9.462 -7.056 1.00 66.00 102 ILE A O 1
ATOM 811 N N . ALA A 1 103 ? -4.715 -11.432 -8.044 1.00 60.09 103 ALA A N 1
ATOM 812 C CA . ALA A 1 103 ? -5.901 -11.721 -7.250 1.00 60.09 103 ALA A CA 1
ATOM 813 C C . ALA A 1 103 ? -5.597 -11.860 -5.743 1.00 60.09 103 ALA A C 1
ATOM 815 O O . ALA A 1 103 ? -6.489 -11.621 -4.928 1.00 60.09 103 ALA A O 1
ATOM 816 N N . ARG A 1 104 ? -4.363 -12.238 -5.365 1.00 63.19 104 ARG A N 1
ATOM 817 C CA . ARG A 1 104 ? -3.960 -12.482 -3.968 1.00 63.19 104 ARG A CA 1
ATOM 818 C C . ARG A 1 104 ? -3.207 -11.303 -3.349 1.00 63.19 104 ARG A C 1
ATOM 820 O O . ARG A 1 104 ? -3.556 -10.891 -2.249 1.00 63.19 104 ARG A O 1
ATOM 827 N N . ASN A 1 105 ? -2.218 -10.751 -4.058 1.00 68.12 105 ASN A N 1
ATOM 828 C CA . ASN A 1 105 ? -1.323 -9.688 -3.569 1.00 68.12 105 ASN A CA 1
ATOM 829 C C . ASN A 1 105 ? -1.236 -8.475 -4.516 1.00 68.12 105 ASN A C 1
ATOM 831 O O . ASN A 1 105 ? -0.322 -7.658 -4.404 1.00 68.12 105 ASN A O 1
ATOM 835 N N . GLY A 1 106 ? -2.183 -8.336 -5.447 1.00 71.94 106 GLY A N 1
ATOM 836 C CA . GLY A 1 106 ? -2.090 -7.418 -6.584 1.00 71.94 106 GLY A CA 1
ATOM 837 C C . GLY A 1 106 ? -1.760 -5.980 -6.237 1.00 71.94 106 GLY A C 1
ATOM 838 O O . GLY A 1 106 ? -0.874 -5.414 -6.859 1.00 71.94 106 GLY A O 1
ATOM 839 N N . SER A 1 107 ? -2.380 -5.391 -5.215 1.00 76.56 107 SER A N 1
ATOM 840 C CA . SER A 1 107 ? -2.103 -3.991 -4.873 1.00 76.56 107 SER A CA 1
ATOM 841 C C . SER A 1 107 ? -0.647 -3.752 -4.479 1.00 76.56 107 SER A C 1
ATOM 843 O O . SER A 1 107 ? -0.076 -2.732 -4.853 1.00 76.56 107 SER A O 1
ATOM 845 N N . LEU A 1 108 ? -0.015 -4.693 -3.770 1.00 84.12 108 LEU A N 1
ATOM 846 C CA . LEU A 1 108 ? 1.398 -4.586 -3.411 1.00 84.12 108 LEU A CA 1
ATOM 847 C C . LEU A 1 108 ? 2.284 -4.740 -4.646 1.00 84.12 108 LEU A C 1
ATOM 849 O O . LEU A 1 108 ? 3.169 -3.923 -4.875 1.00 84.12 108 LEU A O 1
ATOM 853 N N . LEU A 1 109 ? 2.018 -5.765 -5.452 1.00 79.38 109 LEU A N 1
ATOM 854 C CA . LEU A 1 109 ? 2.806 -6.076 -6.642 1.00 79.38 109 LEU A CA 1
ATOM 855 C C . LEU A 1 109 ? 2.763 -4.936 -7.667 1.00 79.38 109 LEU A C 1
ATOM 857 O O . LEU A 1 109 ? 3.794 -4.469 -8.142 1.00 79.38 109 LEU A O 1
ATOM 861 N N . LEU A 1 110 ? 1.566 -4.419 -7.934 1.00 78.38 110 LEU A N 1
ATOM 862 C CA . LEU A 1 110 ? 1.353 -3.274 -8.810 1.00 78.38 110 LEU A CA 1
ATOM 863 C C . LEU A 1 110 ? 1.991 -2.005 -8.247 1.00 78.38 110 LEU A C 1
ATOM 865 O O . LEU A 1 110 ? 2.533 -1.212 -9.012 1.00 78.38 110 LEU A O 1
ATOM 869 N N . SER A 1 111 ? 1.998 -1.836 -6.922 1.00 85.25 111 SER A N 1
ATOM 870 C CA . SER A 1 111 ? 2.728 -0.730 -6.299 1.00 85.25 111 SER A CA 1
ATOM 871 C C . SER A 1 111 ? 4.223 -0.792 -6.613 1.00 85.25 111 SER A C 1
ATOM 873 O O . SER A 1 111 ? 4.800 0.226 -6.980 1.00 85.25 111 SER A O 1
ATOM 875 N N . PHE A 1 112 ? 4.852 -1.971 -6.540 1.00 85.31 112 PHE A N 1
ATOM 876 C CA . PHE A 1 112 ? 6.257 -2.121 -6.942 1.00 85.31 112 PHE A CA 1
ATOM 877 C C . PHE A 1 112 ? 6.477 -1.750 -8.407 1.00 85.31 112 PHE A C 1
ATOM 879 O O . PHE A 1 112 ? 7.454 -1.081 -8.726 1.00 85.31 112 PHE A O 1
ATOM 886 N N . CYS A 1 113 ? 5.541 -2.096 -9.286 1.00 83.62 113 CYS A N 1
ATOM 887 C CA . CYS A 1 113 ? 5.635 -1.716 -10.688 1.00 83.62 113 CYS A CA 1
ATOM 888 C C . CYS A 1 113 ? 5.514 -0.210 -10.930 1.00 83.62 113 CYS A C 1
ATOM 890 O O . CYS A 1 113 ? 6.198 0.307 -11.804 1.00 83.62 113 CYS A O 1
ATOM 892 N N . TYR A 1 114 ? 4.695 0.504 -10.152 1.00 82.94 114 TYR A N 1
ATOM 893 C CA . TYR A 1 114 ? 4.637 1.969 -10.202 1.00 82.94 114 TYR A CA 1
ATOM 894 C C . TYR A 1 114 ? 5.834 2.649 -9.539 1.00 82.94 114 TYR A C 1
ATOM 896 O O . TYR A 1 114 ? 6.089 3.810 -9.834 1.00 82.94 114 TYR A O 1
ATOM 904 N N . MET A 1 115 ? 6.549 1.960 -8.649 1.00 84.62 115 MET A N 1
ATOM 905 C CA . MET A 1 115 ? 7.752 2.482 -7.996 1.00 84.62 115 MET A CA 1
ATOM 906 C C . MET A 1 115 ? 9.036 2.104 -8.729 1.00 84.62 115 MET A C 1
ATOM 908 O O . MET A 1 115 ? 10.025 2.782 -8.547 1.00 84.62 115 MET A O 1
ATOM 912 N N . SER A 1 116 ? 9.062 1.094 -9.594 1.00 81.56 116 SER A N 1
ATOM 913 C CA . SER A 1 116 ? 10.275 0.753 -10.348 1.00 81.56 116 SER A CA 1
ATOM 914 C C . SER A 1 1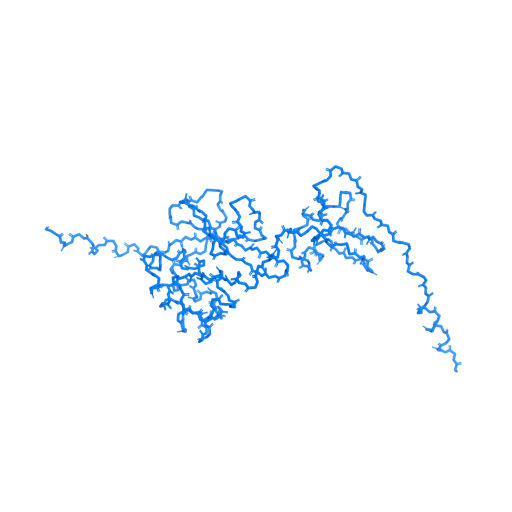16 ? 10.343 1.555 -11.659 1.00 81.56 116 SER A C 1
ATOM 916 O O . SER A 1 116 ? 9.399 1.477 -12.454 1.00 81.56 116 SER A O 1
ATOM 918 N N . PRO A 1 117 ? 11.415 2.325 -11.928 1.00 72.81 117 PRO A N 1
ATOM 919 C CA . PRO A 1 117 ? 11.564 3.097 -13.169 1.00 72.81 117 PRO A CA 1
ATOM 920 C C . PRO A 1 117 ? 11.460 2.224 -14.427 1.00 72.81 117 PRO A C 1
ATOM 922 O O . PRO A 1 117 ? 10.759 2.562 -15.380 1.00 72.81 117 PRO A O 1
ATOM 925 N N . TRP A 1 118 ? 12.074 1.040 -14.382 1.00 68.94 118 TRP A N 1
ATOM 926 C CA . TRP A 1 118 ? 12.110 0.063 -15.473 1.00 68.94 118 TRP A CA 1
ATOM 927 C C . TRP A 1 118 ? 10.758 -0.610 -15.736 1.00 68.94 118 TRP A C 1
ATOM 929 O O . TRP A 1 118 ? 10.420 -0.945 -16.876 1.00 68.94 118 TRP A O 1
ATOM 939 N N . ALA A 1 119 ? 9.968 -0.812 -14.678 1.00 70.31 119 ALA A N 1
ATOM 940 C CA . ALA A 1 119 ? 8.668 -1.468 -14.756 1.00 70.31 119 ALA A CA 1
ATOM 941 C C . ALA A 1 119 ? 7.538 -0.513 -15.183 1.00 70.31 119 ALA A C 1
ATOM 943 O O . ALA A 1 119 ? 6.548 -0.964 -15.763 1.00 70.31 119 ALA A O 1
ATOM 944 N N . ARG A 1 120 ? 7.688 0.797 -14.935 1.00 68.44 120 ARG A 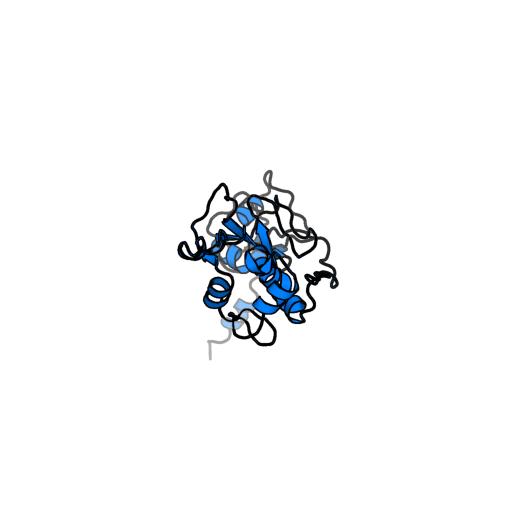N 1
ATOM 945 C CA . ARG A 1 120 ? 6.683 1.828 -15.256 1.00 68.44 120 ARG A CA 1
ATOM 946 C C . ARG A 1 120 ? 6.427 2.012 -16.746 1.00 68.44 120 ARG A C 1
ATOM 948 O O . ARG A 1 120 ? 5.335 2.423 -17.127 1.00 68.44 120 ARG A O 1
ATOM 955 N N . THR A 1 121 ? 7.418 1.729 -17.586 1.00 67.62 121 THR A N 1
ATOM 956 C CA . THR A 1 121 ? 7.359 2.034 -19.022 1.00 67.62 121 THR A CA 1
ATOM 957 C C . THR A 1 121 ? 6.574 0.999 -19.828 1.00 67.62 121 THR A C 1
ATOM 959 O O . THR A 1 121 ? 6.112 1.304 -20.927 1.00 67.62 121 THR A O 1
ATOM 962 N N . ASN A 1 122 ? 6.383 -0.221 -19.307 1.00 72.56 122 ASN A N 1
ATOM 963 C CA . ASN A 1 122 ? 5.644 -1.272 -20.004 1.00 72.56 122 ASN A CA 1
ATOM 964 C C . ASN A 1 122 ? 5.080 -2.322 -19.040 1.00 72.56 122 ASN A C 1
ATOM 966 O O . ASN A 1 122 ? 5.808 -2.903 -18.235 1.00 72.56 122 ASN A O 1
ATOM 970 N N . ALA A 1 123 ? 3.801 -2.664 -19.214 1.00 70.19 123 ALA A N 1
ATOM 971 C CA . ALA A 1 123 ? 3.148 -3.697 -18.424 1.00 70.19 123 ALA A CA 1
ATOM 972 C C . ALA A 1 123 ? 3.887 -5.054 -18.458 1.00 70.19 123 ALA A C 1
ATOM 974 O O . ALA A 1 123 ? 4.006 -5.725 -17.436 1.00 70.19 123 ALA A O 1
ATOM 975 N N . LYS A 1 124 ? 4.474 -5.423 -19.605 1.00 77.44 124 LYS A N 1
ATOM 976 C CA . LYS A 1 124 ? 5.274 -6.650 -19.749 1.00 77.44 124 LYS A CA 1
ATOM 977 C C . LYS A 1 124 ? 6.548 -6.641 -18.902 1.00 77.44 124 LYS A C 1
ATOM 979 O O . LYS A 1 124 ? 6.951 -7.697 -18.423 1.00 77.44 124 LYS A O 1
ATOM 984 N N . ASN A 1 125 ? 7.180 -5.479 -18.720 1.00 78.25 125 ASN A N 1
ATOM 985 C CA . ASN A 1 125 ? 8.393 -5.357 -17.906 1.00 78.25 125 ASN A CA 1
ATOM 986 C C . ASN A 1 125 ? 8.057 -5.564 -16.432 1.00 78.25 125 ASN A C 1
ATOM 988 O O . ASN A 1 125 ? 8.723 -6.334 -15.750 1.00 78.25 125 ASN A O 1
ATOM 992 N N . CYS A 1 126 ? 6.966 -4.955 -15.973 1.00 78.62 126 CYS A N 1
ATOM 993 C CA . CYS A 1 126 ? 6.422 -5.200 -14.642 1.00 78.62 126 CYS A CA 1
ATOM 994 C C . CYS A 1 126 ? 6.043 -6.679 -14.430 1.00 78.62 126 CYS A C 1
ATOM 996 O O . CYS A 1 126 ? 6.420 -7.264 -13.419 1.00 78.62 126 CYS A O 1
ATOM 998 N N . GLU A 1 127 ? 5.373 -7.335 -15.385 1.00 76.75 127 GLU A N 1
ATOM 999 C CA . GLU A 1 127 ? 5.112 -8.784 -15.293 1.00 76.75 127 GLU A CA 1
ATOM 1000 C C . GLU A 1 127 ? 6.397 -9.615 -15.264 1.00 76.75 127 GLU A C 1
ATOM 1002 O O . GLU A 1 127 ? 6.456 -10.624 -14.567 1.00 76.75 127 GLU A O 1
ATOM 1007 N N . GLY A 1 128 ? 7.428 -9.189 -15.997 1.00 79.38 128 GLY A N 1
ATOM 1008 C CA . GLY A 1 128 ? 8.765 -9.771 -15.949 1.00 79.38 128 GLY A CA 1
ATOM 1009 C C . GLY A 1 128 ? 9.415 -9.641 -14.573 1.00 79.38 128 GLY A C 1
ATOM 1010 O O . GLY A 1 128 ? 9.923 -10.632 -14.056 1.00 79.38 128 GLY A O 1
ATOM 1011 N N . PHE A 1 129 ? 9.341 -8.456 -13.965 1.00 79.81 129 PHE A N 1
ATOM 1012 C CA . PHE A 1 129 ? 9.819 -8.193 -12.608 1.00 79.81 129 PHE A CA 1
ATOM 1013 C C . PHE A 1 129 ? 9.119 -9.091 -11.580 1.00 79.81 129 PHE A C 1
ATOM 1015 O O . PHE A 1 129 ? 9.786 -9.681 -10.737 1.00 79.81 129 PHE A O 1
ATOM 1022 N N . MET A 1 130 ? 7.802 -9.278 -11.700 1.00 75.94 130 MET A N 1
ATOM 1023 C CA . MET A 1 130 ? 7.009 -10.120 -10.796 1.00 75.94 130 MET A CA 1
ATOM 1024 C C . MET A 1 130 ? 7.258 -11.635 -10.954 1.00 75.94 130 MET A C 1
ATOM 1026 O O . MET A 1 130 ? 6.585 -12.434 -10.302 1.00 75.94 130 MET A O 1
ATOM 1030 N N . LYS A 1 131 ? 8.179 -12.074 -11.822 1.00 75.88 131 LYS A N 1
ATOM 1031 C CA . LYS A 1 131 ? 8.470 -13.503 -12.002 1.00 75.88 131 LYS A CA 1
ATOM 1032 C C . LYS A 1 131 ? 9.182 -14.108 -10.791 1.00 75.88 131 LYS A C 1
ATOM 1034 O O . LYS A 1 131 ? 9.840 -13.437 -9.998 1.00 75.88 131 LYS A O 1
ATOM 1039 N N . HIS A 1 132 ? 9.052 -15.429 -10.692 1.00 74.56 132 HIS A N 1
ATOM 1040 C CA . HIS A 1 132 ? 9.691 -16.229 -9.659 1.00 74.56 132 HIS A CA 1
ATOM 1041 C C . HIS A 1 132 ? 11.204 -15.975 -9.587 1.00 74.56 132 HIS A C 1
ATOM 1043 O O . HIS A 1 132 ? 11.879 -16.017 -10.614 1.00 74.56 132 HIS A O 1
ATOM 1049 N N . GLY A 1 133 ? 11.722 -15.769 -8.373 1.00 77.12 133 GLY A N 1
ATOM 1050 C CA . GLY A 1 133 ? 13.150 -15.539 -8.117 1.00 77.12 133 GLY A CA 1
ATOM 1051 C C . GLY A 1 133 ? 13.515 -14.084 -7.817 1.00 77.12 133 GLY A C 1
ATOM 1052 O O . GLY A 1 133 ? 14.534 -13.851 -7.181 1.00 77.12 133 GLY A O 1
ATOM 1053 N N . ASN A 1 134 ? 12.647 -13.123 -8.142 1.00 85.38 134 ASN A N 1
ATOM 1054 C CA . ASN A 1 134 ? 12.866 -11.700 -7.849 1.00 85.38 134 ASN A CA 1
ATOM 1055 C C . ASN A 1 134 ? 12.258 -11.289 -6.495 1.00 85.38 134 ASN A C 1
ATOM 1057 O O . ASN A 1 134 ? 11.560 -10.286 -6.390 1.00 85.38 134 ASN A O 1
ATOM 1061 N N . GLY A 1 135 ? 12.406 -12.132 -5.470 1.00 85.00 135 GLY A N 1
ATOM 1062 C CA . GLY A 1 135 ? 11.681 -11.994 -4.197 1.00 85.00 135 GLY A CA 1
ATOM 1063 C C . GLY A 1 135 ? 10.236 -12.516 -4.218 1.00 85.00 135 GLY A C 1
ATOM 1064 O O . GLY A 1 135 ? 9.527 -12.415 -3.212 1.00 85.00 135 GLY A O 1
ATOM 1065 N N . PHE A 1 136 ? 9.804 -13.128 -5.328 1.00 84.75 136 PHE A N 1
ATOM 1066 C CA . PHE A 1 136 ? 8.466 -13.702 -5.500 1.00 84.75 136 PHE A CA 1
ATOM 1067 C C . PHE A 1 136 ? 8.481 -15.225 -5.720 1.00 84.75 136 PHE A C 1
ATOM 1069 O O . PHE A 1 136 ? 9.411 -15.783 -6.317 1.00 84.75 136 PHE A O 1
ATOM 1076 N N . ASP A 1 137 ? 7.431 -15.923 -5.269 1.00 80.38 137 ASP A N 1
ATOM 1077 C CA . ASP A 1 137 ? 7.201 -17.332 -5.618 1.00 80.38 137 ASP A CA 1
ATOM 1078 C C . ASP A 1 137 ? 6.590 -17.488 -7.029 1.00 80.38 137 ASP A C 1
ATOM 1080 O O . ASP A 1 137 ? 6.348 -16.520 -7.748 1.00 80.38 137 ASP A O 1
ATOM 1084 N N . LYS A 1 138 ? 6.351 -18.732 -7.453 1.00 76.88 138 LYS A N 1
ATOM 1085 C CA . LYS A 1 138 ? 5.717 -19.057 -8.746 1.00 76.88 138 LYS A CA 1
ATOM 1086 C C . LYS A 1 138 ? 4.277 -18.547 -8.891 1.00 76.88 138 LYS A C 1
ATOM 1088 O O . LYS A 1 138 ? 3.785 -18.443 -10.008 1.00 76.88 138 LYS A O 1
ATOM 1093 N N . ASP A 1 139 ? 3.626 -18.246 -7.773 1.00 69.75 139 ASP A N 1
ATOM 1094 C CA . ASP A 1 139 ? 2.287 -17.675 -7.700 1.00 69.75 139 ASP A CA 1
ATOM 1095 C C . ASP A 1 139 ? 2.384 -16.149 -7.488 1.00 69.75 139 ASP A C 1
ATOM 1097 O O . ASP A 1 139 ? 1.402 -15.524 -7.088 1.00 69.75 139 ASP A O 1
ATOM 1101 N N . ALA A 1 140 ? 3.556 -15.548 -7.740 1.00 72.31 140 ALA A N 1
ATOM 1102 C CA . ALA A 1 140 ? 3.975 -14.175 -7.451 1.00 72.31 140 ALA A CA 1
ATOM 1103 C C . ALA A 1 140 ? 3.519 -13.613 -6.096 1.00 72.31 140 ALA A C 1
ATOM 1105 O O . ALA A 1 140 ? 3.202 -12.432 -5.953 1.00 72.31 140 ALA A O 1
ATOM 1106 N N . ASN A 1 141 ? 3.486 -14.454 -5.065 1.00 75.12 141 ASN A N 1
ATOM 1107 C CA . ASN A 1 141 ? 3.406 -13.961 -3.699 1.00 75.12 141 ASN A CA 1
ATOM 1108 C C . ASN A 1 141 ? 4.772 -13.420 -3.294 1.00 75.12 141 ASN A C 1
ATOM 1110 O O . ASN A 1 141 ? 5.800 -13.999 -3.645 1.00 75.12 141 ASN A O 1
ATOM 1114 N N . LEU A 1 142 ? 4.776 -12.325 -2.535 1.00 79.25 142 LEU A N 1
ATOM 1115 C CA . LEU A 1 142 ? 6.0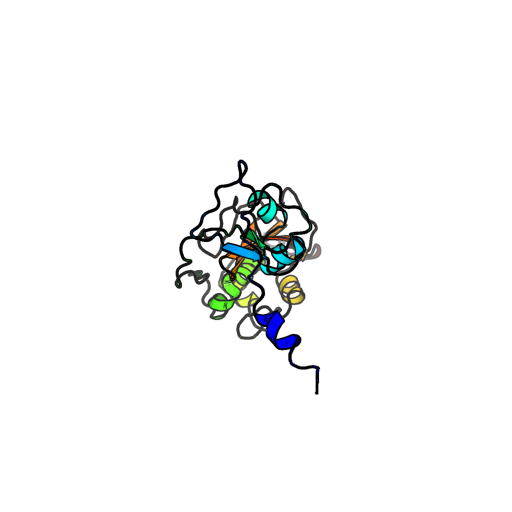02 -11.799 -1.950 1.00 79.25 142 LEU A CA 1
ATOM 1116 C C . LEU A 1 142 ? 6.538 -12.802 -0.923 1.00 79.25 142 LEU A C 1
ATOM 1118 O O . LEU A 1 142 ? 5.870 -13.075 0.075 1.00 79.25 142 LEU A O 1
ATOM 1122 N N . VAL A 1 143 ? 7.735 -13.327 -1.169 1.00 83.50 143 VAL A N 1
ATOM 1123 C CA . VAL A 1 143 ? 8.432 -14.255 -0.266 1.00 83.50 143 VAL A CA 1
ATOM 1124 C C . VAL A 1 143 ? 9.560 -13.539 0.461 1.00 83.50 143 VAL A C 1
ATOM 1126 O O . VAL A 1 143 ? 9.738 -13.747 1.659 1.00 83.50 143 VAL A O 1
ATOM 1129 N N . ASP A 1 144 ? 10.269 -12.656 -0.243 1.00 85.38 144 ASP A N 1
ATOM 1130 C CA . ASP A 1 144 ? 11.358 -11.862 0.311 1.00 85.38 144 ASP A CA 1
ATOM 1131 C C . ASP A 1 144 ? 11.213 -10.397 -0.118 1.00 85.38 144 ASP A C 1
ATOM 1133 O O . ASP A 1 144 ? 11.328 -10.043 -1.292 1.00 85.38 144 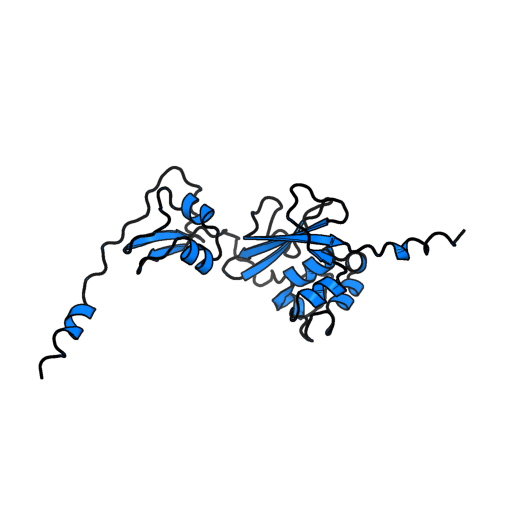ASP A O 1
ATOM 1137 N N . LEU A 1 145 ? 10.922 -9.536 0.862 1.00 81.81 145 LEU A N 1
ATOM 1138 C CA . LEU A 1 145 ? 10.773 -8.100 0.643 1.00 81.81 145 LEU A CA 1
ATOM 1139 C C . LEU A 1 145 ? 12.082 -7.447 0.204 1.00 81.81 145 LEU A C 1
ATOM 1141 O O . LEU A 1 145 ? 12.039 -6.518 -0.596 1.00 81.81 145 LEU A O 1
ATOM 1145 N N . LYS A 1 146 ? 13.218 -7.893 0.746 1.00 85.94 146 LYS A N 1
ATOM 1146 C CA . LYS A 1 146 ? 14.514 -7.312 0.415 1.00 85.94 146 LYS A CA 1
ATOM 1147 C C . LYS A 1 146 ? 14.848 -7.624 -1.039 1.00 85.94 146 LYS A C 1
ATOM 1149 O O . LYS A 1 146 ? 15.110 -6.694 -1.788 1.00 85.94 146 LYS A O 1
ATOM 1154 N N . ASP A 1 147 ? 14.733 -8.883 -1.451 1.00 87.94 147 ASP A N 1
ATOM 1155 C CA . ASP A 1 147 ? 15.012 -9.266 -2.839 1.00 87.94 147 ASP A CA 1
ATOM 1156 C C . ASP A 1 147 ? 14.056 -8.575 -3.819 1.00 87.94 147 ASP A C 1
ATOM 1158 O O . ASP A 1 147 ? 14.490 -8.102 -4.866 1.00 87.94 147 ASP A O 1
ATOM 1162 N N . ALA A 1 148 ? 12.768 -8.453 -3.479 1.00 86.19 148 ALA A N 1
ATOM 1163 C CA . ALA A 1 148 ? 11.813 -7.722 -4.314 1.00 86.19 148 ALA A CA 1
ATOM 1164 C C . ALA A 1 148 ? 12.170 -6.235 -4.448 1.00 86.19 148 ALA A C 1
ATOM 1166 O O . ALA A 1 148 ? 11.999 -5.655 -5.517 1.00 86.19 148 ALA A O 1
ATOM 1167 N N . MET A 1 149 ? 12.674 -5.612 -3.381 1.00 85.19 149 MET A N 1
ATOM 1168 C CA . MET A 1 149 ? 13.142 -4.228 -3.420 1.00 85.19 149 MET A CA 1
ATOM 1169 C C . MET A 1 149 ? 14.429 -4.068 -4.225 1.00 85.19 149 MET A C 1
ATOM 1171 O O . MET A 1 149 ? 14.513 -3.145 -5.031 1.00 85.19 149 MET A O 1
ATOM 1175 N N . ASP A 1 150 ? 15.392 -4.969 -4.039 1.00 85.31 150 ASP A N 1
ATOM 1176 C CA . ASP A 1 150 ? 16.659 -4.951 -4.768 1.00 85.31 150 ASP A CA 1
ATOM 1177 C C . ASP A 1 150 ? 16.400 -5.104 -6.276 1.00 85.31 150 ASP A C 1
ATOM 1179 O O . ASP A 1 150 ? 16.892 -4.311 -7.072 1.00 85.31 150 ASP A O 1
ATOM 1183 N N . ASN A 1 151 ? 15.524 -6.037 -6.671 1.00 85.31 151 ASN A N 1
ATOM 1184 C CA . ASN A 1 151 ? 15.109 -6.216 -8.069 1.00 85.31 151 ASN A CA 1
ATOM 1185 C C . ASN A 1 151 ? 14.267 -5.049 -8.609 1.00 85.31 151 ASN A C 1
ATOM 1187 O O . ASN A 1 151 ? 14.204 -4.835 -9.818 1.00 85.31 151 ASN A O 1
ATOM 1191 N N . ALA A 1 152 ? 13.582 -4.307 -7.737 1.00 85.06 152 ALA A N 1
ATOM 1192 C CA . ALA A 1 152 ? 12.860 -3.100 -8.126 1.00 85.06 152 ALA A CA 1
ATOM 1193 C C . ALA A 1 152 ? 13.789 -1.881 -8.238 1.00 85.06 152 ALA A C 1
ATOM 1195 O O . ALA A 1 152 ? 13.318 -0.832 -8.679 1.00 85.06 152 ALA A O 1
ATOM 1196 N N . HIS A 1 153 ? 15.069 -2.028 -7.864 1.00 86.75 153 HIS A N 1
ATOM 1197 C CA . HIS A 1 153 ? 16.052 -0.954 -7.731 1.00 86.75 153 HIS A CA 1
ATOM 1198 C C . HIS A 1 153 ? 15.564 0.143 -6.776 1.00 86.75 153 HIS A C 1
ATOM 1200 O O . HIS A 1 153 ? 15.609 1.327 -7.090 1.00 86.75 153 HIS A O 1
ATOM 1206 N N . LEU A 1 154 ? 15.046 -0.259 -5.610 1.00 88.31 154 LEU A N 1
ATOM 1207 C CA . LEU A 1 154 ? 14.490 0.651 -4.608 1.00 88.31 154 LEU A CA 1
ATOM 1208 C C . LEU A 1 154 ? 15.313 0.654 -3.323 1.00 88.31 154 LEU A C 1
ATOM 1210 O O . LEU A 1 154 ? 15.461 -0.368 -2.652 1.00 88.31 154 LEU A O 1
ATOM 1214 N N . ILE A 1 155 ? 15.738 1.840 -2.896 1.00 90.88 155 ILE A N 1
ATOM 1215 C CA . ILE A 1 155 ? 16.402 2.056 -1.612 1.00 90.88 155 ILE A CA 1
ATOM 1216 C C . ILE A 1 155 ? 15.374 2.525 -0.592 1.00 90.88 155 ILE A C 1
ATOM 1218 O O . ILE A 1 155 ? 14.573 3.419 -0.854 1.00 90.88 155 ILE A O 1
ATOM 1222 N N . ARG A 1 156 ? 15.400 1.967 0.621 1.00 91.94 156 ARG A N 1
ATOM 1223 C CA . ARG A 1 156 ? 14.559 2.472 1.711 1.00 91.94 156 ARG A CA 1
ATOM 1224 C C . ARG A 1 156 ? 15.130 3.764 2.285 1.00 91.94 156 ARG A C 1
ATOM 1226 O O . ARG A 1 156 ? 16.243 3.766 2.804 1.00 91.94 156 ARG A O 1
ATOM 1233 N N . ILE A 1 157 ? 14.314 4.811 2.333 1.00 94.00 157 ILE A N 1
ATOM 1234 C CA . ILE A 1 157 ? 14.685 6.102 2.920 1.00 94.00 157 ILE A CA 1
ATOM 1235 C C . ILE A 1 157 ? 13.860 6.416 4.175 1.00 94.00 157 ILE A C 1
ATOM 1237 O O . ILE A 1 157 ? 12.883 5.740 4.522 1.00 94.00 157 ILE A O 1
ATOM 1241 N N . LYS A 1 158 ? 14.281 7.450 4.910 1.00 93.81 158 LYS A N 1
ATOM 1242 C CA . LYS A 1 158 ? 13.498 7.995 6.028 1.00 93.81 158 LYS A CA 1
ATOM 1243 C C . LYS A 1 158 ? 12.275 8.740 5.494 1.00 93.81 158 LYS A C 1
ATOM 1245 O O . LYS A 1 158 ? 12.266 9.209 4.362 1.00 93.81 158 LYS A O 1
ATOM 1250 N N . LYS A 1 159 ? 11.258 8.883 6.348 1.00 92.31 159 LYS A N 1
ATOM 1251 C CA . LYS A 1 159 ? 10.069 9.691 6.057 1.00 92.31 159 LYS A CA 1
ATOM 1252 C C . LYS A 1 159 ? 10.462 11.097 5.594 1.00 92.31 159 LYS A C 1
ATOM 1254 O O . LYS A 1 159 ? 11.303 11.737 6.224 1.00 92.31 159 LYS A O 1
ATOM 1259 N N . ARG A 1 160 ? 9.794 11.568 4.544 1.00 87.50 160 ARG A N 1
ATOM 1260 C CA . ARG A 1 160 ? 9.888 12.932 4.015 1.00 87.50 160 ARG A CA 1
ATOM 1261 C C . ARG A 1 160 ? 8.506 13.584 4.016 1.00 87.50 160 ARG A C 1
ATOM 1263 O O . ARG A 1 160 ? 7.495 12.891 3.894 1.00 87.50 160 ARG A O 1
ATOM 1270 N N . GLU A 1 161 ? 8.463 14.901 4.184 1.00 85.94 161 GLU A N 1
ATOM 1271 C CA . GLU A 1 161 ? 7.219 15.677 4.058 1.00 85.94 161 GLU A CA 1
ATOM 1272 C C . GLU A 1 161 ? 6.865 15.917 2.586 1.00 85.94 161 GLU A C 1
ATOM 1274 O O . GLU A 1 161 ? 5.707 15.770 2.185 1.00 85.94 161 GLU A O 1
ATOM 1279 N N . THR A 1 162 ? 7.886 16.198 1.778 1.00 89.62 162 THR A N 1
ATOM 1280 C CA . THR A 1 162 ? 7.828 16.361 0.325 1.00 89.62 162 THR A CA 1
ATOM 1281 C C . THR A 1 162 ? 8.655 15.268 -0.345 1.00 89.62 162 THR A C 1
ATOM 1283 O O . THR A 1 162 ? 9.735 14.937 0.139 1.00 89.62 162 THR A O 1
ATOM 1286 N N . LEU A 1 163 ? 8.126 14.687 -1.422 1.00 90.81 163 LEU A N 1
ATOM 1287 C CA . LEU A 1 163 ? 8.821 13.688 -2.236 1.00 90.81 163 LEU A CA 1
ATOM 1288 C C . LEU A 1 163 ? 9.378 14.374 -3.480 1.00 90.81 163 LEU A C 1
ATOM 1290 O O . LEU A 1 163 ? 8.677 15.201 -4.066 1.00 90.81 163 LEU A O 1
ATOM 1294 N N . ASP A 1 164 ? 10.580 13.990 -3.888 1.00 92.00 164 ASP A N 1
ATOM 1295 C CA . ASP A 1 164 ? 11.170 14.396 -5.165 1.00 92.00 164 ASP A CA 1
ATOM 1296 C C . ASP A 1 164 ? 10.713 13.470 -6.314 1.00 92.00 164 ASP A C 1
ATOM 1298 O O . ASP A 1 164 ? 9.871 12.583 -6.139 1.00 92.00 164 ASP A O 1
ATOM 1302 N N . THR A 1 165 ? 11.210 13.683 -7.535 1.00 88.19 165 THR A N 1
ATOM 1303 C CA . THR A 1 165 ? 10.828 12.902 -8.733 1.00 88.19 165 THR A CA 1
ATOM 1304 C C . THR A 1 165 ? 11.248 11.438 -8.687 1.00 88.19 165 THR A C 1
ATOM 1306 O O . THR A 1 165 ? 10.609 10.617 -9.336 1.00 88.19 165 THR A O 1
ATOM 1309 N N . THR A 1 166 ? 12.267 11.114 -7.896 1.00 89.88 166 THR A N 1
ATOM 1310 C CA . THR A 1 166 ? 12.821 9.764 -7.715 1.00 89.88 166 THR A CA 1
ATOM 1311 C C . THR A 1 166 ? 12.348 9.096 -6.425 1.00 89.88 166 THR A C 1
ATOM 1313 O O . THR A 1 166 ? 12.826 8.021 -6.077 1.00 89.88 166 THR A O 1
ATOM 1316 N N . GLN A 1 167 ? 11.437 9.726 -5.674 1.00 92.94 167 GLN A N 1
ATOM 1317 C CA . GLN A 1 167 ? 11.032 9.268 -4.346 1.00 92.94 167 GLN A CA 1
ATOM 1318 C C . GLN A 1 167 ? 9.555 8.881 -4.295 1.00 92.94 167 GLN A C 1
ATOM 1320 O O . GLN A 1 167 ? 8.683 9.528 -4.883 1.00 92.94 167 GLN A O 1
ATOM 1325 N N . TYR A 1 168 ? 9.265 7.845 -3.508 1.00 92.88 168 TYR A N 1
ATOM 1326 C CA . TYR A 1 168 ? 7.939 7.243 -3.402 1.00 92.88 168 TYR A CA 1
ATOM 1327 C C . TYR A 1 168 ? 7.556 6.998 -1.952 1.00 92.88 168 TYR A C 1
ATOM 1329 O O . TYR A 1 168 ? 8.370 6.620 -1.111 1.00 92.88 168 TYR A O 1
ATOM 1337 N N . GLU A 1 169 ? 6.270 7.153 -1.672 1.00 92.94 169 GLU A N 1
ATOM 1338 C CA . GLU A 1 169 ? 5.634 6.707 -0.445 1.00 92.94 169 GLU A CA 1
ATOM 1339 C C . GLU A 1 169 ? 4.708 5.530 -0.779 1.00 92.94 169 GLU A C 1
ATOM 1341 O O . GLU A 1 169 ? 3.629 5.711 -1.346 1.00 92.94 169 GLU A O 1
ATOM 1346 N N . LEU A 1 170 ? 5.105 4.317 -0.392 1.00 92.06 170 LEU A N 1
ATOM 1347 C CA . LEU A 1 170 ? 4.221 3.157 -0.394 1.00 92.06 170 LEU A CA 1
ATOM 1348 C C . LEU A 1 170 ? 3.309 3.232 0.824 1.00 92.06 170 LEU A C 1
ATOM 1350 O O . LEU A 1 170 ? 3.743 3.104 1.975 1.00 92.06 170 LEU A O 1
ATOM 1354 N N . ARG A 1 171 ? 2.024 3.396 0.561 1.00 89.12 171 ARG A N 1
ATOM 1355 C CA . ARG A 1 171 ? 0.976 3.513 1.560 1.00 89.12 171 ARG A CA 1
ATOM 1356 C C . ARG A 1 171 ? 0.255 2.189 1.712 1.00 89.12 171 ARG A C 1
ATOM 1358 O O . ARG A 1 171 ? -0.280 1.648 0.753 1.00 89.12 171 ARG A O 1
ATOM 1365 N N . LYS A 1 172 ? 0.237 1.673 2.935 1.00 85.81 172 LYS A N 1
ATOM 1366 C CA . LYS A 1 172 ? -0.500 0.479 3.338 1.00 85.81 172 LYS A CA 1
ATOM 1367 C C . LYS A 1 172 ? -1.803 0.901 4.001 1.00 85.81 172 LYS A C 1
ATOM 1369 O O . LYS A 1 172 ? -1.785 1.691 4.944 1.00 85.81 172 LYS A O 1
ATOM 1374 N N . TYR A 1 173 ? -2.898 0.298 3.575 1.00 80.44 173 TYR A N 1
ATOM 1375 C CA . TYR A 1 173 ? -4.237 0.490 4.111 1.00 80.44 173 TYR A CA 1
ATOM 1376 C C . TYR A 1 173 ? -4.810 -0.841 4.599 1.00 80.44 173 TYR A C 1
ATOM 1378 O O . TYR A 1 173 ? -4.363 -1.912 4.179 1.00 80.44 173 TYR A O 1
ATOM 1386 N N . ASN A 1 174 ? -5.786 -0.773 5.500 1.00 71.44 174 ASN A N 1
ATOM 1387 C CA . ASN A 1 174 ? -6.543 -1.933 5.948 1.00 71.44 174 ASN A CA 1
ATOM 1388 C C . ASN A 1 174 ? -8.037 -1.665 5.765 1.00 71.44 174 ASN A C 1
ATOM 1390 O O . ASN A 1 174 ? -8.597 -0.799 6.433 1.00 71.44 174 ASN A O 1
ATOM 1394 N N . PHE A 1 175 ? -8.662 -2.428 4.874 1.00 68.50 175 PHE A N 1
ATOM 1395 C CA . PHE A 1 175 ? -10.085 -2.353 4.580 1.00 68.50 175 PHE A CA 1
ATOM 1396 C C . PHE A 1 175 ? -10.744 -3.665 4.956 1.00 68.50 175 PHE A C 1
ATOM 1398 O O . PHE A 1 175 ? -10.518 -4.692 4.318 1.00 68.50 175 PHE A O 1
ATOM 1405 N N . ASN A 1 176 ? -11.547 -3.640 6.021 1.00 63.44 176 ASN A N 1
ATOM 1406 C CA . ASN A 1 176 ? -12.279 -4.805 6.520 1.00 63.44 176 ASN A CA 1
ATOM 1407 C C . ASN A 1 176 ? -11.381 -6.037 6.761 1.00 63.44 176 ASN A C 1
ATOM 1409 O O . ASN A 1 176 ? -11.766 -7.169 6.478 1.00 63.44 176 ASN A O 1
ATOM 1413 N N . GLY A 1 177 ? -10.157 -5.824 7.257 1.00 59.00 177 GLY A N 1
ATOM 1414 C CA . GLY A 1 177 ? -9.179 -6.889 7.500 1.00 59.00 177 GLY A CA 1
ATOM 1415 C C . GLY A 1 177 ? -8.357 -7.287 6.271 1.00 59.00 177 GLY A C 1
ATOM 1416 O O . GLY A 1 177 ? -7.443 -8.103 6.396 1.00 59.00 177 GLY A O 1
ATOM 1417 N N . LYS A 1 178 ? -8.635 -6.712 5.094 1.00 65.75 178 LYS A N 1
ATOM 1418 C CA . LYS A 1 178 ? -7.836 -6.897 3.882 1.00 65.75 178 LYS A CA 1
ATOM 1419 C C . LYS A 1 178 ? -6.811 -5.778 3.759 1.00 65.75 178 LYS A C 1
ATOM 1421 O O . LYS A 1 178 ? -7.136 -4.596 3.842 1.00 65.75 178 LYS A O 1
ATOM 1426 N N . ILE A 1 179 ? -5.561 -6.157 3.523 1.00 73.62 179 ILE A N 1
ATOM 1427 C CA . ILE A 1 179 ? -4.498 -5.194 3.265 1.00 73.62 179 ILE A CA 1
ATOM 1428 C C . ILE A 1 179 ? -4.572 -4.711 1.816 1.00 73.62 179 ILE A C 1
ATOM 1430 O O . ILE A 1 179 ? -4.642 -5.522 0.895 1.00 73.62 179 ILE A O 1
ATOM 1434 N N . HIS A 1 180 ? -4.497 -3.395 1.641 1.00 80.06 180 HIS A N 1
ATOM 1435 C CA . HIS A 1 180 ? -4.392 -2.728 0.346 1.00 80.06 180 HIS A CA 1
ATOM 1436 C C . HIS A 1 180 ? -3.150 -1.838 0.310 1.00 80.06 180 HIS A C 1
ATOM 1438 O O . HIS A 1 180 ? -2.686 -1.371 1.352 1.00 80.06 180 HIS A O 1
ATOM 1444 N N . TYR A 1 181 ? -2.601 -1.613 -0.878 1.00 86.44 181 TYR A N 1
ATOM 1445 C CA . TYR A 1 181 ? -1.417 -0.780 -1.072 1.00 86.44 181 TYR A CA 1
ATOM 1446 C C . TYR A 1 181 ? -1.633 0.194 -2.225 1.00 86.44 181 TYR A C 1
ATOM 1448 O O . TYR A 1 181 ? -2.190 -0.186 -3.251 1.00 86.44 181 TYR A O 1
ATOM 1456 N N . ALA A 1 182 ? -1.162 1.422 -2.046 1.00 87.44 182 ALA A N 1
ATOM 1457 C CA . ALA A 1 182 ? -1.114 2.446 -3.081 1.00 87.44 182 ALA A CA 1
ATOM 1458 C C . ALA A 1 182 ? 0.216 3.197 -2.998 1.00 87.44 182 ALA A C 1
ATOM 1460 O O . ALA A 1 182 ? 0.905 3.152 -1.974 1.00 87.44 182 ALA A O 1
ATOM 1461 N N . VAL A 1 183 ? 0.575 3.903 -4.063 1.00 90.25 183 VAL A N 1
ATOM 1462 C CA . VAL A 1 183 ? 1.845 4.630 -4.158 1.00 90.25 183 VAL A CA 1
ATOM 1463 C C . VAL A 1 183 ? 1.567 6.110 -4.309 1.00 90.25 183 VAL A C 1
ATOM 1465 O O . VAL A 1 183 ? 0.756 6.511 -5.132 1.00 90.25 183 VAL A O 1
ATOM 1468 N N . ARG A 1 184 ? 2.274 6.943 -3.555 1.00 90.25 184 ARG A N 1
ATOM 1469 C CA . ARG A 1 184 ? 2.360 8.379 -3.819 1.00 90.25 184 ARG A CA 1
ATOM 1470 C C . ARG A 1 184 ? 3.759 8.711 -4.328 1.00 90.25 184 ARG A C 1
ATOM 1472 O O . ARG A 1 184 ? 4.734 8.258 -3.740 1.00 90.25 184 ARG A O 1
ATOM 1479 N N . SER A 1 185 ? 3.847 9.526 -5.367 1.00 89.75 185 SER A N 1
ATOM 1480 C CA . SER A 1 185 ? 5.076 10.166 -5.846 1.00 89.75 185 SER A CA 1
ATOM 1481 C C . SER A 1 185 ? 4.933 11.692 -5.757 1.00 89.75 185 SER A C 1
ATOM 1483 O O . SER A 1 185 ? 3.924 12.213 -5.269 1.00 89.75 185 SER A O 1
ATOM 1485 N N . SER A 1 186 ? 5.928 12.427 -6.252 1.00 86.88 186 SER A N 1
ATOM 1486 C CA . SER A 1 186 ? 5.800 13.867 -6.516 1.00 86.88 186 SER A CA 1
ATOM 1487 C C . SER A 1 186 ? 4.814 14.194 -7.647 1.00 86.88 186 SER A C 1
ATOM 1489 O O . SER A 1 186 ? 4.178 15.245 -7.619 1.00 86.88 186 SER A O 1
ATOM 1491 N N . SER A 1 187 ? 4.655 13.288 -8.618 1.00 82.62 187 SER A N 1
ATOM 1492 C CA . SER A 1 187 ? 3.802 13.458 -9.801 1.00 82.62 187 SER A CA 1
ATOM 1493 C C . SER A 1 187 ? 2.341 13.063 -9.587 1.00 82.62 187 SER A C 1
ATOM 1495 O O . SER A 1 187 ? 1.486 13.462 -10.377 1.00 82.62 187 SER A O 1
ATOM 1497 N N . GLY A 1 188 ? 2.025 12.286 -8.549 1.00 84.94 188 GLY A N 1
ATOM 1498 C CA . GLY A 1 188 ? 0.648 11.887 -8.299 1.00 84.94 188 GLY A CA 1
ATOM 1499 C C . GLY A 1 188 ? 0.467 10.784 -7.267 1.00 84.94 188 GLY A C 1
ATOM 1500 O O . GLY A 1 188 ? 1.371 10.416 -6.515 1.00 84.94 188 GLY A O 1
ATOM 1501 N N . PHE A 1 189 ? -0.758 10.273 -7.231 1.00 84.50 189 PHE A N 1
ATOM 1502 C CA . PHE A 1 189 ? -1.169 9.166 -6.385 1.00 84.50 189 PHE A CA 1
ATOM 1503 C C . PHE A 1 189 ? -1.702 8.035 -7.263 1.00 84.50 189 PHE A C 1
ATOM 1505 O O . PHE A 1 189 ? -2.565 8.253 -8.109 1.00 84.50 189 PHE A O 1
ATOM 1512 N N . TYR A 1 190 ? -1.162 6.840 -7.068 1.00 82.38 190 TYR A N 1
ATOM 1513 C CA . TYR A 1 190 ? -1.438 5.649 -7.853 1.00 82.38 190 TYR A CA 1
ATOM 1514 C C . TYR A 1 190 ? -2.128 4.626 -6.966 1.00 82.38 190 TYR A C 1
ATOM 1516 O O . TYR A 1 190 ? -1.487 3.948 -6.156 1.00 82.38 190 TYR A O 1
ATOM 1524 N N . ASP A 1 191 ? -3.440 4.514 -7.139 1.00 79.19 191 ASP A N 1
ATOM 1525 C CA . ASP A 1 191 ? -4.234 3.458 -6.535 1.00 79.19 191 ASP A CA 1
ATOM 1526 C C . ASP A 1 191 ? -4.551 2.374 -7.577 1.00 79.19 191 ASP A C 1
ATOM 1528 O O . ASP A 1 191 ? -5.430 2.559 -8.421 1.00 79.19 191 ASP A O 1
ATOM 1532 N N . PRO A 1 192 ? -3.878 1.211 -7.531 1.00 70.12 192 PRO A N 1
ATOM 1533 C CA . PRO A 1 192 ? -4.181 0.117 -8.448 1.00 70.12 192 PRO A CA 1
ATOM 1534 C C . PRO A 1 192 ? -5.578 -0.495 -8.212 1.00 70.12 192 PRO A C 1
ATOM 1536 O O . PRO A 1 192 ? -6.027 -1.312 -9.013 1.00 70.12 192 PRO A O 1
ATOM 1539 N N . GLY A 1 193 ? -6.259 -0.132 -7.120 1.00 65.88 193 GLY A N 1
ATOM 1540 C CA . GLY A 1 193 ? -7.611 -0.564 -6.781 1.00 65.88 193 GLY A CA 1
ATOM 1541 C C . GLY A 1 193 ? -8.751 0.183 -7.474 1.00 65.88 193 GLY A C 1
ATOM 1542 O O . GLY A 1 193 ? -9.881 -0.200 -7.212 1.00 65.88 193 GLY A O 1
ATOM 1543 N N . TYR A 1 194 ? -8.486 1.169 -8.345 1.00 65.44 194 TYR A N 1
ATOM 1544 C CA . TYR A 1 194 ? -9.501 2.065 -8.938 1.00 65.44 194 TYR A CA 1
ATOM 1545 C C . TYR A 1 194 ? -10.217 2.940 -7.894 1.00 65.44 194 TYR A C 1
ATOM 1547 O O . TYR A 1 194 ? -11.404 2.768 -7.636 1.00 65.44 194 TYR A O 1
ATOM 1555 N N . ASP A 1 195 ? -9.494 3.896 -7.306 1.00 65.38 195 ASP A N 1
ATOM 1556 C CA . ASP A 1 195 ? -10.030 4.899 -6.366 1.00 65.38 195 ASP A CA 1
ATOM 1557 C C . ASP A 1 195 ? -10.661 4.318 -5.083 1.00 65.38 195 ASP A C 1
ATOM 1559 O O . ASP A 1 195 ? -11.500 4.947 -4.434 1.00 65.38 195 ASP A O 1
ATOM 1563 N N . VAL A 1 196 ? -10.209 3.133 -4.662 1.00 68.12 196 VAL A N 1
ATOM 1564 C CA . VAL A 1 196 ? -10.488 2.585 -3.322 1.00 68.12 196 VAL A CA 1
ATOM 1565 C C . VAL A 1 196 ? -9.913 3.513 -2.252 1.00 68.12 196 VAL A C 1
ATOM 1567 O O . VAL A 1 196 ? -10.466 3.636 -1.158 1.00 68.12 196 VAL A O 1
ATOM 1570 N N . VAL A 1 197 ? -8.800 4.177 -2.565 1.00 69.25 197 VAL A N 1
ATOM 1571 C CA . VAL A 1 197 ? -8.171 5.199 -1.736 1.00 69.25 197 VAL A CA 1
ATOM 1572 C C . VAL A 1 197 ? -7.940 6.479 -2.515 1.00 69.25 197 VAL A C 1
ATOM 1574 O O . VAL A 1 197 ? -7.542 6.466 -3.673 1.00 69.25 197 VAL A O 1
ATOM 1577 N N . THR A 1 198 ? -8.136 7.606 -1.840 1.00 70.31 198 THR A N 1
ATOM 1578 C CA . THR A 1 198 ? -7.783 8.939 -2.345 1.00 70.31 198 THR A CA 1
ATOM 1579 C C . THR A 1 198 ? -6.487 9.436 -1.701 1.00 70.31 198 THR A C 1
ATOM 1581 O O . THR A 1 198 ? -6.046 8.906 -0.675 1.00 70.31 198 THR A O 1
ATOM 1584 N N . SER A 1 199 ? -5.889 10.502 -2.249 1.00 64.12 199 SER A N 1
ATOM 1585 C CA . SER A 1 199 ? -4.699 11.158 -1.675 1.00 64.12 199 SER A CA 1
ATOM 1586 C C . SER A 1 199 ? -4.868 11.558 -0.205 1.00 64.12 199 SER A C 1
ATOM 1588 O O . SER A 1 199 ? -3.889 11.540 0.550 1.00 64.12 199 SER A O 1
ATOM 1590 N N . ASP A 1 200 ? -6.104 11.872 0.186 1.00 66.94 200 ASP A N 1
ATOM 1591 C CA . ASP A 1 200 ? -6.491 12.347 1.516 1.00 66.94 200 ASP A CA 1
ATOM 1592 C C . ASP A 1 200 ? -6.795 11.198 2.484 1.00 66.94 200 ASP A C 1
ATOM 1594 O O . ASP A 1 200 ? -6.877 11.395 3.700 1.00 66.94 200 ASP A O 1
ATOM 1598 N N . THR A 1 201 ? -6.930 9.974 1.964 1.00 69.25 201 THR A N 1
ATOM 1599 C CA . THR A 1 201 ? -7.142 8.793 2.796 1.00 69.25 201 THR A CA 1
ATOM 1600 C C . THR A 1 201 ? -5.872 8.516 3.596 1.00 69.25 201 THR A C 1
ATOM 1602 O O . THR A 1 201 ? -4.801 8.259 3.032 1.00 69.25 201 THR A O 1
ATOM 1605 N N . ARG A 1 202 ? -5.984 8.553 4.930 1.00 73.06 202 ARG A N 1
ATOM 1606 C CA . ARG A 1 202 ? -4.849 8.334 5.834 1.00 73.06 202 ARG A CA 1
ATOM 1607 C C . ARG A 1 202 ? -4.394 6.870 5.777 1.00 73.06 202 ARG A C 1
ATOM 1609 O O . ARG A 1 202 ? -5.193 5.980 6.067 1.00 73.06 202 ARG A O 1
ATOM 1616 N N . PRO A 1 203 ? -3.129 6.595 5.416 1.00 79.12 203 PRO A N 1
ATOM 1617 C CA . PRO A 1 203 ? -2.621 5.234 5.403 1.00 79.12 203 PRO A CA 1
ATOM 1618 C C . PRO A 1 203 ? -2.409 4.710 6.822 1.00 79.12 203 PRO A C 1
ATOM 1620 O O . PRO A 1 203 ? -1.966 5.438 7.708 1.00 79.12 203 PRO A O 1
ATOM 1623 N N . TYR A 1 204 ? -2.642 3.412 7.012 1.00 73.00 204 TYR A N 1
ATOM 1624 C CA . TYR A 1 204 ? -2.292 2.701 8.245 1.00 73.00 204 TYR A CA 1
ATOM 1625 C C . TYR A 1 204 ? -0.777 2.731 8.487 1.00 73.00 204 TYR A C 1
ATOM 1627 O O . TYR A 1 204 ? -0.307 2.862 9.617 1.00 73.00 204 TYR A O 1
ATOM 1635 N N . LYS A 1 205 ? 0.007 2.589 7.414 1.00 82.50 205 LYS A N 1
ATOM 1636 C CA . LYS A 1 205 ? 1.465 2.655 7.476 1.00 82.50 205 LYS A CA 1
ATOM 1637 C C . LYS A 1 205 ? 2.030 3.168 6.165 1.00 82.50 205 LYS A C 1
ATOM 1639 O O . LYS A 1 205 ? 1.584 2.746 5.104 1.00 82.50 205 LYS A O 1
ATOM 1644 N N . SER A 1 206 ? 3.061 3.995 6.258 1.00 88.69 206 SER A N 1
ATOM 1645 C CA . SER A 1 206 ? 3.809 4.469 5.097 1.00 88.69 206 SER A CA 1
ATOM 1646 C C . SER A 1 206 ? 5.242 3.960 5.135 1.00 88.69 206 SER A C 1
ATOM 1648 O O . SER A 1 206 ? 5.874 3.892 6.195 1.00 88.69 206 SER A O 1
ATOM 1650 N N . PHE A 1 207 ? 5.752 3.609 3.963 1.00 91.75 207 PHE A N 1
ATOM 1651 C CA . PHE A 1 207 ? 7.148 3.281 3.717 1.00 91.75 207 PHE A CA 1
ATOM 1652 C C . PHE A 1 207 ? 7.662 4.217 2.634 1.00 91.75 207 PHE A C 1
ATOM 1654 O O . PHE A 1 207 ? 6.918 4.545 1.717 1.00 91.75 207 PHE A O 1
ATOM 1661 N N . TYR A 1 208 ? 8.908 4.657 2.759 1.00 93.56 208 TYR A N 1
ATOM 1662 C CA . TYR A 1 208 ? 9.489 5.638 1.855 1.00 93.56 208 TYR A CA 1
ATOM 1663 C C . TYR A 1 208 ? 10.659 5.008 1.122 1.00 93.56 208 TYR A C 1
ATOM 1665 O O . TYR A 1 208 ? 11.486 4.332 1.748 1.00 93.56 208 TYR A O 1
ATOM 1673 N N . PHE A 1 209 ? 10.693 5.228 -0.184 1.00 93.19 209 PHE A N 1
ATOM 1674 C CA . PHE A 1 209 ? 11.676 4.657 -1.086 1.00 93.19 209 PHE A CA 1
ATOM 1675 C C . PHE A 1 209 ? 12.224 5.716 -2.036 1.00 93.19 209 PHE A C 1
ATOM 1677 O O . PHE A 1 209 ? 11.577 6.736 -2.266 1.00 93.19 209 PHE A O 1
ATOM 1684 N N . GLU A 1 210 ? 13.405 5.448 -2.567 1.00 92.69 210 GLU A N 1
ATOM 1685 C CA . GLU A 1 210 ? 14.077 6.232 -3.595 1.00 92.69 210 GLU A CA 1
ATOM 1686 C C . GLU A 1 210 ? 14.600 5.286 -4.675 1.00 92.69 210 GLU A C 1
ATOM 1688 O O . GLU A 1 210 ? 14.993 4.158 -4.359 1.00 92.69 210 GLU A O 1
ATOM 1693 N N . ASP A 1 211 ? 14.559 5.728 -5.929 1.00 88.31 211 ASP A N 1
ATOM 1694 C CA . ASP A 1 211 ? 15.145 4.997 -7.050 1.00 88.31 211 ASP A CA 1
ATOM 1695 C C . ASP A 1 211 ? 16.661 4.851 -6.834 1.00 88.31 211 ASP A C 1
ATOM 1697 O O . ASP A 1 211 ? 17.351 5.817 -6.510 1.00 88.31 211 ASP A O 1
ATOM 1701 N N . TYR A 1 212 ? 17.186 3.637 -7.008 1.00 82.12 212 TYR A N 1
ATOM 1702 C CA . TYR A 1 212 ? 18.623 3.398 -7.098 1.00 82.12 212 TYR A CA 1
ATOM 1703 C C . TYR A 1 212 ? 19.070 3.767 -8.513 1.00 82.12 212 TYR A C 1
ATOM 1705 O O . TYR A 1 212 ? 18.776 3.042 -9.465 1.00 82.12 212 TYR A O 1
ATOM 1713 N N . ILE A 1 213 ? 19.735 4.913 -8.641 1.00 73.50 213 ILE A N 1
ATOM 1714 C CA . ILE A 1 213 ? 20.419 5.318 -9.868 1.00 73.50 213 ILE A CA 1
ATOM 1715 C C . ILE A 1 213 ? 21.869 4.879 -9.692 1.00 73.50 213 ILE A C 1
ATOM 1717 O O . ILE A 1 213 ? 22.541 5.354 -8.777 1.00 73.50 213 ILE A O 1
ATOM 1721 N N . ASP A 1 214 ? 22.314 3.927 -10.509 1.00 72.06 214 ASP A N 1
ATOM 1722 C CA . ASP A 1 214 ? 23.734 3.600 -10.578 1.00 72.06 214 ASP A CA 1
ATOM 1723 C C . ASP A 1 214 ? 24.420 4.767 -11.301 1.00 72.06 214 ASP A C 1
ATOM 1725 O O . ASP A 1 214 ? 24.125 5.029 -12.467 1.00 72.06 214 ASP A O 1
ATOM 1729 N N . GLU A 1 215 ? 25.257 5.530 -10.592 1.00 66.25 215 GLU A N 1
ATOM 1730 C CA . GLU A 1 215 ? 25.913 6.732 -11.139 1.00 66.25 215 GLU A CA 1
ATOM 1731 C C . GLU A 1 215 ? 26.842 6.393 -12.326 1.00 66.25 215 GLU A C 1
ATOM 1733 O O . GLU A 1 215 ? 27.192 7.277 -13.105 1.00 66.25 215 GLU A O 1
ATOM 1738 N N . ASP A 1 216 ? 27.182 5.111 -12.510 1.00 61.69 216 ASP A N 1
ATOM 1739 C CA . ASP A 1 216 ? 28.041 4.616 -13.589 1.00 61.69 216 ASP A CA 1
ATOM 1740 C C . ASP A 1 216 ? 27.290 4.334 -14.918 1.00 61.69 216 ASP A C 1
ATOM 1742 O O . ASP A 1 216 ? 27.937 4.137 -15.948 1.00 61.69 216 ASP A O 1
ATOM 1746 N N . ASP A 1 217 ? 25.947 4.352 -14.948 1.00 54.31 217 ASP A N 1
ATOM 1747 C CA . ASP A 1 217 ? 25.157 4.124 -16.179 1.00 54.31 217 ASP A CA 1
ATOM 1748 C C . ASP A 1 217 ? 24.898 5.413 -17.001 1.00 54.31 217 ASP A C 1
ATOM 1750 O O . ASP A 1 217 ? 24.464 5.333 -18.157 1.00 54.31 217 ASP A O 1
ATOM 1754 N N . GLU A 1 218 ? 25.209 6.605 -16.465 1.00 54.19 218 GLU A N 1
ATOM 1755 C CA . GLU A 1 218 ? 25.016 7.892 -17.166 1.00 54.19 218 GLU A CA 1
ATOM 1756 C C . GLU A 1 218 ? 25.972 8.114 -18.362 1.00 54.19 218 GLU A C 1
ATOM 1758 O O . GLU A 1 218 ? 25.719 8.993 -19.188 1.00 54.19 218 GLU A O 1
ATOM 1763 N N . GLU A 1 219 ? 27.031 7.311 -18.541 1.00 52.34 219 GLU A N 1
ATOM 1764 C CA . GLU A 1 219 ? 27.948 7.465 -19.690 1.00 52.34 219 GLU A CA 1
ATOM 1765 C C . GLU A 1 219 ? 27.468 6.802 -20.997 1.00 52.34 219 GLU A C 1
ATOM 1767 O O . GLU A 1 219 ? 28.077 7.014 -22.050 1.00 52.34 219 GLU A O 1
ATOM 1772 N N . THR A 1 220 ? 26.368 6.040 -20.999 1.00 51.38 220 THR A N 1
ATOM 1773 C CA . THR A 1 220 ? 26.013 5.217 -22.176 1.00 51.38 220 THR A CA 1
ATOM 1774 C C . THR A 1 220 ? 25.027 5.861 -23.161 1.00 51.38 220 THR A C 1
ATOM 1776 O O . THR A 1 220 ? 24.776 5.290 -24.222 1.00 51.38 220 THR A O 1
ATOM 1779 N N . GLU A 1 221 ? 24.496 7.058 -22.883 1.00 50.09 221 GLU A N 1
ATOM 1780 C CA . GLU A 1 221 ? 23.432 7.673 -23.705 1.00 50.09 221 GLU A CA 1
ATOM 1781 C C . GLU A 1 221 ? 23.850 8.921 -24.518 1.00 50.09 221 GLU A C 1
ATOM 1783 O O . GLU A 1 221 ? 23.000 9.692 -24.952 1.00 50.09 221 GLU A O 1
ATOM 1788 N N . PHE A 1 222 ? 25.149 9.105 -24.804 1.00 47.16 222 PHE A N 1
ATOM 1789 C CA . PHE A 1 222 ? 25.649 10.223 -25.637 1.00 47.16 222 PHE A CA 1
ATOM 1790 C C . PHE A 1 222 ? 26.539 9.823 -26.836 1.00 47.16 222 PHE A C 1
ATOM 1792 O O . PHE A 1 222 ? 27.341 10.625 -27.311 1.00 47.16 222 PHE A O 1
ATOM 1799 N N . LEU A 1 223 ? 26.389 8.608 -27.381 1.00 47.03 223 LEU A N 1
ATOM 1800 C CA . LEU A 1 223 ? 27.089 8.180 -28.611 1.00 47.03 223 LEU A CA 1
ATOM 1801 C C . LEU A 1 223 ? 26.152 7.745 -29.749 1.00 47.03 223 LEU A C 1
ATOM 1803 O O . LEU A 1 223 ? 26.432 6.776 -30.453 1.00 47.03 223 LEU A O 1
ATOM 1807 N N . LEU A 1 224 ? 25.064 8.482 -29.965 1.00 49.09 224 LEU A N 1
ATOM 1808 C CA . LEU A 1 224 ? 24.335 8.472 -31.236 1.00 49.09 224 LEU A CA 1
ATOM 1809 C C . LEU A 1 224 ? 23.902 9.899 -31.594 1.00 49.09 224 LEU A C 1
ATOM 1811 O O . LEU A 1 224 ? 22.765 10.279 -31.338 1.00 49.09 224 LEU A O 1
ATOM 1815 N N . ASP A 1 225 ? 24.851 10.676 -32.122 1.00 43.62 225 ASP A N 1
ATOM 1816 C CA . ASP A 1 225 ? 24.700 11.518 -33.325 1.00 43.62 225 ASP A CA 1
ATOM 1817 C C . ASP A 1 225 ? 26.066 12.069 -33.780 1.00 43.62 225 ASP A C 1
ATOM 1819 O O . ASP A 1 225 ? 26.781 12.690 -32.959 1.00 43.62 225 ASP A O 1
#

InterPro domains:
  IPR018392 LysM domain [cd00118] (47-78)

Sequence (225 aa):
MLNWIIAAKFKKLPRPPHFDAPEQNSIPFDEKCGKKIPIDKPFGIDGIANMYHITVQDIQDANPGIGIRIPEGIVLKIPQLCIGEMDKEHRTYSGYFKSDSIARNGSLLLSFCYMSPWARTNAKNCEGFMKHGNGFDKDANLVDLKDAMDNAHLIRIKKRETLDTTQYELRKYNFNGKIHYAVRSSSGFYDPGYDVVTSDTRPYKSFYFEDYIDEDDEETEFLLD

pLDDT: mean 71.52, std 14.89, range [34.31, 94.0]